Protein AF-A0AA39IIM2-F1 (afdb_monomer_lite)

Sequence (218 aa):
MLPGHSCRSCRESAILSASALPRTTEPSASLFSFSRIPIRHPTMETEADVMKTRQLTLASLASKHRTVPYDVLKKELGVETVREVEDVFVNAKYAGVCNGRLNCREETVEFSDWMTHSVQEAEIGEMTQLLSDWISKCESVHEDLLQQLVASETEFKEQKEREARVQEDIEKTKKKIESGALMRERSPSSSTTSFFGKESKRDNVKRARGAGKPFKRH

Radius of gyration: 45.45 Å; chains: 1; bounding box: 90×46×152 Å

pLDDT: mean 73.91, std 23.33, range [31.91, 98.12]

Organism: NCBI:txid289476

Foldseek 3Di:
DDDDDDDDDDDDDDDDDDDDDDDDDDPPPDPPPPPPPPPPPPPDPDVVVLLVVLLLLVLVVCVVDQKDAQVVSCVSSVHDDLVVSVVSVVVSVVVVAWDFDQDPVRRMTGTDDGDDPDDDPVNVVVVVVVVVVVVVVVVVVVVVVVVVVVVVVVVVVVVVVVVVVVVVVVVVVVVCVVVCVVVPPDDDDDDDDDDDDDDDDDDDDDDDDDDDDDDDDD

Secondary structure (DSSP, 8-state):
------------------------------S-----------S---HHHHHHHHHHHHHHHHHH-SEEEHHHHHHHHT--SHHHHHHHHHHHHHTTSEEEEEETTTTEEEEEEE------HHHHHHHHHHHHHHHHHHHHHHHHHHHHHHHHHHHHHHHHHHHHHHHHHHHHHHHHHHTTTTTSS------------------------PPPPPP---

Structure (mmCIF, N/CA/C/O backbone):
data_AF-A0AA39IIM2-F1
#
_entry.id   AF-A0AA39IIM2-F1
#
loop_
_atom_site.group_PDB
_atom_site.id
_atom_site.type_symbol
_atom_site.label_atom_id
_atom_site.label_alt_id
_atom_site.label_comp_id
_atom_site.label_asym_id
_atom_site.label_entity_id
_atom_site.label_seq_id
_atom_site.pdbx_PDB_ins_code
_atom_site.Cartn_x
_atom_site.Cartn_y
_atom_site.Cartn_z
_atom_site.occupancy
_atom_site.B_iso_or_equiv
_atom_site.auth_seq_id
_atom_site.auth_comp_id
_atom_site.auth_asym_id
_atom_site.auth_atom_id
_atom_site.pdbx_PDB_model_num
ATOM 1 N N . MET A 1 1 ? 61.343 -7.998 46.843 1.00 41.94 1 MET A N 1
ATOM 2 C CA . MET A 1 1 ? 61.539 -6.700 47.517 1.00 41.94 1 MET A CA 1
ATOM 3 C C . MET A 1 1 ? 60.207 -5.963 47.529 1.00 41.94 1 MET A C 1
ATOM 5 O O . MET A 1 1 ? 59.796 -5.459 46.497 1.00 41.94 1 MET A O 1
ATOM 9 N N . LEU A 1 2 ? 59.506 -5.989 48.664 1.00 41.38 2 LEU A N 1
ATOM 10 C CA . LEU A 1 2 ? 58.637 -4.880 49.090 1.00 41.38 2 LEU A CA 1
ATOM 11 C C . LEU A 1 2 ? 59.552 -3.862 49.804 1.00 41.38 2 LEU A C 1
ATOM 13 O O . LEU A 1 2 ? 60.613 -4.274 50.285 1.00 41.38 2 LEU A O 1
ATOM 17 N N . PRO A 1 3 ? 59.213 -2.566 49.835 1.00 45.72 3 PRO A N 1
ATOM 18 C CA . PRO A 1 3 ? 58.333 -2.030 50.885 1.00 45.72 3 PRO A CA 1
ATOM 19 C C . PRO A 1 3 ? 57.295 -1.048 50.293 1.00 45.72 3 PRO A C 1
ATOM 21 O O . PRO A 1 3 ? 57.492 -0.511 49.214 1.00 45.72 3 PRO A O 1
ATOM 24 N N . GLY A 1 4 ? 56.118 -0.809 50.865 1.00 35.97 4 GLY A N 1
ATOM 25 C CA . GLY A 1 4 ? 55.795 -0.662 52.283 1.00 35.97 4 GLY A CA 1
ATOM 26 C C . GLY A 1 4 ? 55.576 0.828 52.574 1.00 35.97 4 GLY A C 1
ATOM 27 O O . GLY A 1 4 ? 56.434 1.611 52.208 1.00 35.97 4 GLY A O 1
ATOM 28 N N . HIS A 1 5 ? 54.411 1.177 53.141 1.00 42.84 5 HIS A N 1
ATOM 29 C CA . HIS A 1 5 ? 54.060 2.322 54.020 1.00 42.84 5 HIS A CA 1
ATOM 30 C C . HIS A 1 5 ? 52.522 2.485 53.977 1.00 42.84 5 HIS A C 1
ATOM 32 O O . HIS A 1 5 ? 51.961 2.999 53.019 1.00 42.84 5 HIS A O 1
ATOM 38 N N . SER A 1 6 ? 51.782 1.760 54.826 1.00 42.94 6 SER A N 1
AT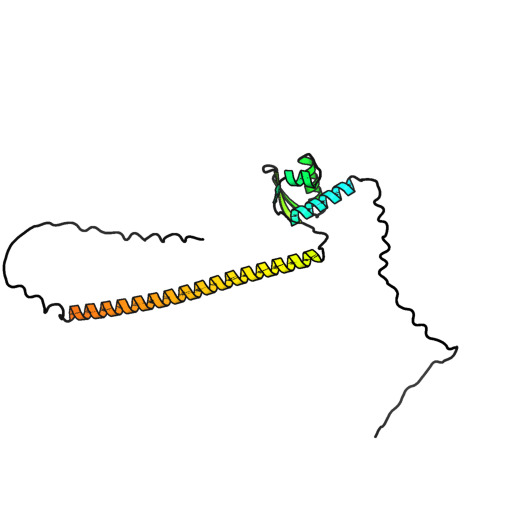OM 39 C CA . SER A 1 6 ? 51.258 2.190 56.145 1.00 42.94 6 SER A CA 1
ATOM 40 C C . SER A 1 6 ? 50.302 3.392 56.055 1.00 42.94 6 SER A C 1
ATOM 42 O O . SER A 1 6 ? 50.730 4.515 55.829 1.00 42.94 6 SER A O 1
ATOM 44 N N . CYS A 1 7 ? 48.988 3.172 56.101 1.00 35.81 7 CYS A N 1
ATOM 45 C CA . CYS A 1 7 ? 48.165 2.996 57.311 1.00 35.81 7 CYS A CA 1
ATOM 46 C C . CYS A 1 7 ? 47.857 4.311 58.056 1.00 35.81 7 CYS A C 1
ATOM 48 O O . CYS A 1 7 ? 48.715 4.874 58.730 1.00 35.81 7 CYS A O 1
ATOM 50 N N . ARG A 1 8 ? 46.575 4.704 58.022 1.00 40.41 8 ARG A N 1
ATOM 51 C CA . ARG A 1 8 ? 45.852 5.314 59.149 1.00 40.41 8 ARG A CA 1
ATOM 52 C C . ARG A 1 8 ? 44.481 4.634 59.298 1.00 40.41 8 ARG A C 1
ATOM 54 O O . ARG A 1 8 ? 43.472 5.090 58.783 1.00 40.41 8 ARG A O 1
ATOM 61 N N . SER A 1 9 ? 44.501 3.491 59.980 1.00 38.97 9 SER A N 1
ATOM 62 C CA . SER A 1 9 ? 43.702 3.204 61.190 1.00 38.97 9 SER A CA 1
ATOM 63 C C . SER A 1 9 ? 43.169 4.496 61.864 1.00 38.97 9 SER A C 1
ATOM 65 O O . SER A 1 9 ? 43.908 5.475 61.916 1.00 38.97 9 SER A O 1
ATOM 67 N N . CYS A 1 10 ? 41.973 4.642 62.440 1.00 39.28 10 CYS A N 1
ATOM 68 C CA . CYS A 1 10 ? 41.035 3.740 63.121 1.00 39.28 10 CYS A CA 1
ATOM 69 C C . CYS A 1 10 ? 39.835 4.620 63.561 1.00 39.28 10 CYS A C 1
ATOM 71 O O . CYS A 1 10 ? 40.057 5.799 63.833 1.00 39.28 10 CYS A O 1
ATOM 73 N N . ARG A 1 11 ? 38.582 4.157 63.640 1.00 40.66 11 ARG A N 1
ATOM 74 C CA . ARG A 1 11 ? 37.856 3.646 64.840 1.00 40.66 11 ARG A CA 1
ATOM 75 C C . ARG A 1 11 ? 36.363 3.761 64.452 1.00 40.66 11 ARG A C 1
ATOM 77 O O . ARG A 1 11 ? 36.021 4.727 63.786 1.00 40.66 11 ARG A O 1
ATOM 84 N N . GLU A 1 12 ? 35.466 2.807 64.672 1.00 37.03 12 GLU A N 1
ATOM 85 C CA . GLU A 1 12 ? 35.031 2.174 65.926 1.00 37.03 12 GLU A CA 1
ATOM 86 C C . GLU A 1 12 ? 34.507 0.751 65.618 1.00 37.03 12 GLU A C 1
ATOM 88 O O . GLU A 1 12 ? 33.856 0.530 64.602 1.00 37.03 12 GLU A O 1
ATOM 93 N N . SER A 1 13 ? 34.981 -0.285 66.320 1.00 40.28 13 SER A N 1
ATOM 94 C CA . SER A 1 13 ? 34.339 -0.895 67.510 1.00 40.28 13 SER A CA 1
ATOM 95 C C . SER A 1 13 ? 32.980 -1.548 67.167 1.00 40.28 13 SER A C 1
ATOM 97 O O . SER A 1 13 ? 31.989 -0.852 67.038 1.00 40.28 13 SER A O 1
ATOM 99 N N . ALA A 1 14 ? 32.889 -2.828 66.795 1.00 39.97 14 ALA A N 1
ATOM 100 C CA . ALA A 1 14 ? 33.040 -4.058 67.586 1.00 39.97 14 ALA A CA 1
ATOM 101 C C . ALA A 1 14 ? 31.753 -4.546 68.317 1.00 39.97 14 ALA A C 1
ATOM 103 O O . ALA A 1 14 ? 31.150 -3.822 69.099 1.00 39.97 14 ALA A O 1
ATOM 104 N N . ILE A 1 15 ? 31.522 -5.861 68.143 1.00 36.56 15 ILE A N 1
ATOM 105 C CA . ILE A 1 15 ? 30.971 -6.904 69.047 1.00 36.56 15 ILE A CA 1
ATOM 106 C C . ILE A 1 15 ? 29.459 -7.287 69.009 1.00 36.56 15 ILE A C 1
ATOM 108 O O . ILE A 1 15 ? 28.576 -6.457 69.182 1.00 36.56 15 ILE A O 1
ATOM 112 N N . LEU A 1 16 ? 29.270 -8.628 68.951 1.00 39.34 16 LEU A N 1
ATOM 113 C CA . LEU A 1 16 ? 28.133 -9.531 69.277 1.00 39.34 16 LEU A CA 1
ATOM 114 C C . LEU A 1 16 ? 27.114 -9.757 68.141 1.00 39.34 16 LEU A C 1
ATOM 116 O O . LEU A 1 16 ? 26.658 -8.803 67.540 1.00 39.34 16 LEU A O 1
ATOM 120 N N . SER A 1 17 ? 26.674 -10.966 67.758 1.00 37.41 17 SER A N 1
ATOM 121 C CA . SER A 1 17 ? 26.554 -12.298 68.393 1.00 37.41 17 SER A CA 1
ATOM 122 C C . SER A 1 17 ? 26.130 -13.297 67.275 1.00 37.41 17 SER A C 1
ATOM 124 O O . SER A 1 17 ? 25.281 -12.939 66.470 1.00 37.41 17 SER A O 1
ATOM 126 N N . ALA A 1 18 ? 26.850 -14.397 67.002 1.00 39.06 18 ALA A N 1
ATOM 127 C CA . ALA A 1 18 ? 26.578 -15.802 67.393 1.00 39.06 18 ALA A CA 1
ATOM 128 C C . ALA A 1 18 ? 25.837 -16.699 66.358 1.00 39.06 18 ALA A C 1
ATOM 130 O O . ALA A 1 18 ? 24.888 -16.277 65.713 1.00 39.06 18 ALA A O 1
ATOM 131 N N . SER A 1 19 ? 26.310 -17.961 66.288 1.00 38.47 19 SER A N 1
ATOM 132 C CA . SER A 1 19 ? 25.763 -19.215 65.697 1.00 38.47 19 SER A CA 1
ATOM 133 C C . SER A 1 19 ? 25.337 -19.215 64.214 1.00 38.47 19 SER A C 1
ATOM 135 O O . SER A 1 19 ? 24.435 -18.492 63.829 1.00 38.47 19 SER A O 1
ATOM 137 N N . ALA A 1 20 ? 25.984 -19.924 63.281 1.00 43.78 20 ALA A N 1
ATOM 138 C CA . ALA A 1 20 ? 26.165 -21.379 63.107 1.00 43.78 20 ALA A CA 1
ATOM 139 C C . ALA A 1 20 ? 24.914 -22.161 62.614 1.00 43.78 20 ALA A C 1
ATOM 141 O O . ALA A 1 20 ? 23.991 -22.391 63.386 1.00 43.78 20 ALA A O 1
ATOM 142 N N . LEU A 1 21 ? 25.049 -22.686 61.373 1.00 40.25 21 LEU A N 1
ATOM 143 C CA . LEU A 1 21 ? 24.349 -23.805 60.683 1.00 40.25 21 LEU A CA 1
ATOM 144 C C . LEU A 1 21 ? 23.001 -23.517 59.972 1.00 40.25 21 LEU A C 1
ATOM 146 O O . LEU A 1 21 ? 22.286 -22.608 60.367 1.00 40.25 21 LEU A O 1
ATOM 150 N N . PRO A 1 22 ? 22.565 -24.364 59.008 1.00 46.69 22 PRO A N 1
ATOM 151 C CA . PRO A 1 22 ? 23.256 -24.855 57.810 1.00 46.69 22 PRO A CA 1
ATOM 152 C C . PRO A 1 22 ? 22.426 -24.616 56.517 1.00 46.69 22 PRO A C 1
ATOM 154 O O . PRO A 1 22 ? 21.303 -24.126 56.542 1.00 46.69 22 PRO A O 1
ATOM 157 N N . ARG A 1 23 ? 23.003 -24.984 55.365 1.00 49.16 23 ARG A N 1
ATOM 158 C CA . ARG A 1 23 ? 22.389 -24.939 54.026 1.00 49.16 23 ARG A CA 1
ATOM 159 C C . ARG A 1 23 ? 21.095 -25.764 53.951 1.00 49.16 23 ARG A C 1
ATOM 161 O O . ARG A 1 23 ? 21.134 -26.956 54.240 1.00 49.16 23 ARG A O 1
ATOM 168 N N . THR A 1 24 ? 20.037 -25.183 53.392 1.00 34.59 24 THR A N 1
ATOM 169 C CA . THR A 1 24 ? 19.017 -25.916 52.632 1.00 34.59 24 THR A CA 1
ATOM 170 C C . THR A 1 24 ? 18.866 -25.255 51.266 1.00 34.59 24 THR A C 1
ATOM 172 O O . THR A 1 24 ? 18.566 -24.073 51.126 1.00 34.59 24 THR A O 1
ATOM 175 N N . THR A 1 25 ? 19.194 -26.023 50.235 1.00 51.81 25 THR A N 1
ATOM 176 C CA . THR A 1 25 ? 18.878 -25.736 48.841 1.00 51.81 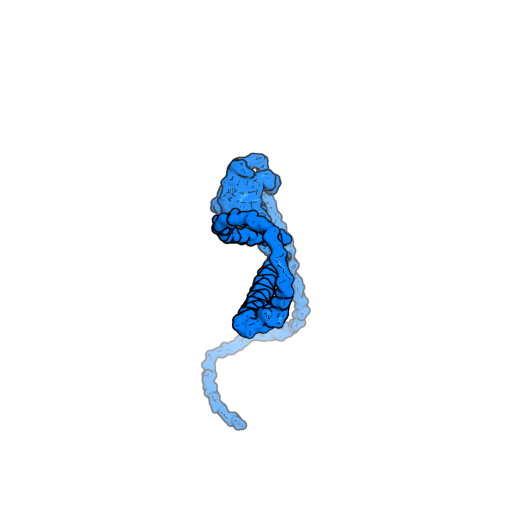25 THR A CA 1
ATOM 177 C C . THR A 1 25 ? 17.389 -25.987 48.640 1.00 51.81 25 THR A C 1
ATOM 179 O O . THR A 1 25 ? 16.978 -27.140 48.543 1.00 51.81 25 THR A O 1
ATOM 182 N N . GLU A 1 26 ? 16.596 -24.923 48.592 1.00 39.19 26 GLU A N 1
ATOM 183 C CA . GLU A 1 26 ? 15.217 -24.967 48.104 1.00 39.19 26 GLU A CA 1
ATOM 184 C C . GLU A 1 26 ? 15.223 -24.703 46.588 1.00 39.19 26 GLU A C 1
ATOM 186 O O . GLU A 1 26 ? 15.884 -23.759 46.135 1.00 39.19 26 GLU A O 1
ATOM 191 N N . PRO A 1 27 ? 14.532 -25.514 45.770 1.00 44.53 27 PRO A N 1
ATOM 192 C CA . PRO A 1 27 ? 14.347 -25.204 44.363 1.00 44.53 27 PRO A CA 1
ATOM 193 C C . PRO A 1 27 ? 13.449 -23.967 44.250 1.00 44.53 27 PRO A C 1
ATOM 195 O O . PRO A 1 27 ? 12.345 -23.936 44.788 1.00 44.53 27 PRO A O 1
ATOM 198 N N . SER A 1 28 ? 13.927 -22.949 43.531 1.00 42.16 28 SER A N 1
ATOM 199 C CA . SER A 1 28 ? 13.125 -21.807 43.083 1.00 42.16 28 SER A CA 1
ATOM 200 C C . SER A 1 28 ? 11.968 -22.326 42.226 1.00 42.16 28 SER A C 1
ATOM 202 O O . SER A 1 28 ? 12.099 -22.572 41.026 1.00 42.16 28 SER A O 1
ATOM 204 N N . ALA A 1 29 ? 10.848 -22.585 42.891 1.00 39.38 29 ALA A N 1
ATOM 205 C CA . ALA A 1 29 ? 9.589 -22.949 42.290 1.00 39.38 29 ALA A CA 1
ATOM 206 C C . ALA A 1 29 ? 9.037 -21.739 41.528 1.00 39.38 29 ALA A C 1
ATOM 208 O O . ALA A 1 29 ? 8.781 -20.685 42.104 1.00 39.38 29 ALA A O 1
ATOM 209 N N . SER A 1 30 ? 8.877 -21.922 40.217 1.00 51.56 30 SER A N 1
ATOM 210 C CA . SER A 1 30 ? 7.806 -21.359 39.388 1.00 51.56 30 SER A CA 1
ATOM 211 C C . SER A 1 30 ? 7.160 -20.056 39.895 1.00 51.56 30 SER A C 1
ATOM 213 O O . SER A 1 30 ? 6.068 -20.074 40.463 1.00 51.56 30 SER A O 1
ATOM 215 N N . LEU A 1 31 ? 7.767 -18.909 39.583 1.00 43.22 31 LEU A N 1
ATOM 216 C CA . LEU A 1 31 ? 7.100 -17.598 39.625 1.00 43.22 31 LEU A CA 1
ATOM 217 C C . LEU A 1 31 ? 6.426 -17.262 38.287 1.00 43.22 31 LEU A C 1
ATOM 219 O O . LEU A 1 31 ? 6.548 -16.159 37.771 1.00 43.22 31 LEU A O 1
ATOM 223 N N . PHE A 1 32 ? 5.705 -18.226 37.721 1.00 44.97 32 PHE A N 1
ATOM 224 C CA . PHE A 1 32 ? 4.732 -17.967 36.657 1.00 44.97 32 PHE A CA 1
ATOM 225 C C . PHE A 1 32 ? 3.417 -18.691 36.947 1.00 44.97 32 PHE A C 1
ATOM 227 O O . PHE A 1 32 ? 2.733 -19.212 36.073 1.00 44.97 32 PHE A O 1
ATOM 234 N N . SER A 1 33 ? 3.013 -18.688 38.213 1.00 42.53 33 SER A N 1
ATOM 235 C CA . SER A 1 33 ? 1.604 -18.757 38.571 1.00 42.53 33 SER A CA 1
ATOM 236 C C . SER A 1 33 ? 0.992 -17.392 38.265 1.00 42.53 33 SER A C 1
ATOM 238 O O . SER A 1 33 ? 0.776 -16.565 39.148 1.00 42.53 33 SER A O 1
ATOM 240 N N . PHE A 1 34 ? 0.707 -17.166 36.978 1.00 46.78 34 PHE A N 1
ATOM 241 C CA . PHE A 1 34 ? -0.312 -16.212 36.562 1.00 46.78 34 PHE A CA 1
ATOM 242 C C . PHE A 1 34 ? -1.629 -16.757 37.114 1.00 46.78 34 PHE A C 1
ATOM 244 O O . PHE A 1 34 ? -2.371 -17.486 36.451 1.00 46.78 34 PHE A O 1
ATOM 251 N N . SER A 1 35 ? -1.865 -16.496 38.402 1.00 40.94 35 SER A N 1
ATOM 252 C CA . SER A 1 35 ? -3.182 -16.575 38.990 1.00 40.94 35 SER A CA 1
ATOM 253 C C . SER A 1 35 ? -4.060 -15.787 38.038 1.00 40.94 35 SER A C 1
ATOM 255 O O . SER A 1 35 ? -3.859 -14.594 37.823 1.00 40.94 35 SER A O 1
ATOM 257 N N . ARG A 1 36 ? -4.964 -16.499 37.359 1.00 51.16 36 ARG A N 1
ATOM 258 C CA . ARG A 1 36 ? -6.033 -15.885 36.589 1.00 51.16 36 ARG A CA 1
ATOM 259 C C . ARG A 1 36 ? -6.740 -14.961 37.561 1.00 51.16 36 ARG A C 1
ATOM 261 O O . ARG A 1 36 ? -7.569 -15.421 38.342 1.00 51.16 36 ARG A O 1
ATOM 268 N N . ILE A 1 37 ? -6.367 -13.685 37.548 1.00 53.25 37 ILE A N 1
ATOM 269 C CA . ILE A 1 37 ? -7.164 -12.628 38.137 1.00 53.25 37 ILE A CA 1
ATOM 270 C C . ILE A 1 37 ? -8.498 -12.802 37.424 1.00 53.25 37 ILE A C 1
ATOM 272 O O . ILE A 1 37 ? -8.534 -12.700 36.194 1.00 53.25 37 ILE A O 1
ATOM 276 N N . PRO A 1 38 ? -9.574 -13.176 38.131 1.00 48.12 38 PRO A N 1
ATOM 277 C CA . PRO A 1 38 ? -10.868 -13.212 37.502 1.00 48.12 38 PRO A CA 1
ATOM 278 C C . PRO A 1 38 ? -11.172 -11.755 37.180 1.00 48.12 38 PRO A C 1
ATOM 280 O O . PRO A 1 38 ? -11.527 -10.982 38.069 1.00 48.12 38 PRO A O 1
ATOM 283 N N . ILE A 1 39 ? -10.961 -11.360 35.923 1.00 58.62 39 ILE A N 1
ATOM 284 C CA . ILE A 1 39 ? -11.492 -10.114 35.395 1.00 58.62 39 ILE A CA 1
ATOM 285 C C . ILE A 1 39 ? -13.001 -10.309 35.482 1.00 58.62 39 ILE A C 1
ATOM 287 O O . ILE A 1 39 ? -13.628 -10.887 34.598 1.00 58.62 39 ILE A O 1
ATOM 291 N N . ARG A 1 40 ? -13.583 -9.924 36.620 1.00 49.25 40 ARG A N 1
ATOM 292 C CA . ARG A 1 40 ? -15.013 -9.698 36.728 1.00 49.25 40 ARG A CA 1
ATOM 293 C C . ARG A 1 40 ? -15.285 -8.575 35.741 1.00 49.25 40 ARG A C 1
ATOM 295 O O . ARG A 1 40 ? -15.086 -7.414 36.073 1.00 49.25 40 ARG A O 1
ATOM 302 N N . HIS A 1 41 ? -15.701 -8.930 34.531 1.00 57.06 41 HIS A N 1
ATOM 303 C CA . HIS A 1 41 ? -16.517 -8.043 33.721 1.00 57.06 41 HIS A CA 1
ATOM 304 C C . HIS A 1 41 ? -17.663 -7.559 34.628 1.00 57.06 41 HIS A C 1
ATOM 306 O O . HIS A 1 41 ? -18.399 -8.396 35.169 1.00 57.06 41 HIS A O 1
ATOM 312 N N . PRO A 1 42 ? -17.774 -6.257 34.929 1.00 57.59 42 PRO A N 1
ATOM 313 C CA . PRO A 1 42 ? -18.981 -5.766 35.553 1.00 57.59 42 PRO A CA 1
ATOM 314 C C . PRO A 1 42 ? -20.083 -5.916 34.505 1.00 57.59 42 PRO A C 1
ATOM 316 O O . PRO A 1 42 ? -20.063 -5.278 33.459 1.00 57.59 42 PRO A O 1
ATOM 319 N N . THR A 1 43 ? -21.020 -6.820 34.764 1.00 54.72 43 THR A N 1
ATOM 320 C CA . THR A 1 43 ? -22.306 -6.893 34.072 1.00 54.72 43 THR A CA 1
ATOM 321 C C . THR A 1 43 ? -23.091 -5.625 34.381 1.00 54.72 43 THR A C 1
ATOM 323 O O . THR A 1 43 ? -23.862 -5.597 35.334 1.00 54.72 43 THR A O 1
ATOM 326 N N . MET A 1 44 ? -22.814 -4.582 33.606 1.00 41.59 44 MET A N 1
ATOM 327 C CA . MET A 1 44 ? -23.674 -3.459 33.252 1.00 41.59 44 MET A CA 1
ATOM 328 C C . MET A 1 44 ? -23.088 -2.942 31.935 1.00 41.59 44 MET A C 1
ATOM 330 O O . MET A 1 44 ? -22.027 -2.325 31.952 1.00 41.59 44 MET A O 1
ATOM 334 N N . GLU A 1 45 ? -23.706 -3.251 30.796 1.00 60.53 45 GLU A N 1
ATOM 335 C CA . GLU A 1 45 ? -23.321 -2.670 29.504 1.00 60.53 45 GLU A CA 1
ATOM 336 C C . GLU A 1 45 ? -23.598 -1.165 29.565 1.00 60.53 45 GLU A C 1
ATOM 338 O O . GLU A 1 45 ? -24.697 -0.705 29.265 1.00 60.53 45 GLU A O 1
ATOM 343 N N . THR A 1 46 ? -22.636 -0.381 30.051 1.00 81.19 46 THR A N 1
ATOM 344 C CA . THR A 1 46 ? -22.763 1.069 29.984 1.00 81.19 46 THR A CA 1
ATOM 345 C C . THR A 1 46 ? -22.611 1.479 28.523 1.00 81.19 46 THR A C 1
ATOM 347 O O . THR A 1 46 ? -21.759 0.955 27.803 1.00 81.19 46 THR A O 1
ATOM 350 N N . GLU A 1 47 ? -23.425 2.428 28.061 1.00 82.19 47 GLU A N 1
ATOM 351 C CA . GLU A 1 47 ? -23.348 2.929 26.679 1.00 82.19 47 GLU A CA 1
ATOM 352 C C . GLU A 1 47 ? -21.928 3.417 26.327 1.00 82.19 47 GLU A C 1
ATOM 354 O O . GLU A 1 47 ? -21.479 3.301 25.187 1.00 82.19 47 GLU A O 1
ATOM 359 N N . ALA A 1 48 ? -21.178 3.887 27.330 1.00 86.00 48 ALA A N 1
ATOM 360 C CA . ALA A 1 48 ? -19.780 4.283 27.206 1.00 86.00 48 ALA A CA 1
ATOM 361 C C . ALA A 1 48 ? -18.839 3.111 26.857 1.00 86.00 48 ALA A C 1
ATOM 363 O O . ALA A 1 48 ? -17.967 3.266 25.998 1.00 86.00 48 ALA A O 1
ATOM 364 N N . ASP A 1 49 ? -19.018 1.937 27.469 1.00 87.00 49 ASP A N 1
ATOM 365 C CA . ASP A 1 49 ? -18.203 0.747 27.183 1.00 87.00 49 ASP A CA 1
ATOM 366 C C . ASP A 1 49 ? -18.480 0.196 25.775 1.00 87.00 49 ASP A C 1
ATOM 368 O O . ASP A 1 49 ? -17.557 -0.216 25.059 1.00 87.00 49 ASP A O 1
ATOM 372 N N . VAL A 1 50 ? -19.741 0.268 25.337 1.00 88.75 50 VAL A N 1
ATOM 373 C CA . VAL A 1 50 ? -20.149 -0.083 23.968 1.00 88.75 50 VAL A CA 1
ATOM 374 C C . VAL A 1 50 ? -19.501 0.868 22.960 1.00 88.75 50 VAL A C 1
ATOM 376 O O . VAL A 1 50 ? -18.907 0.420 21.976 1.00 88.75 50 VAL A O 1
ATOM 379 N N . MET A 1 51 ? -19.541 2.178 23.221 1.00 89.81 51 MET A N 1
ATOM 380 C CA . MET A 1 51 ? -18.899 3.177 22.361 1.00 89.81 51 MET A CA 1
ATOM 381 C C . MET A 1 51 ? -17.388 2.970 22.266 1.00 89.81 51 MET A C 1
ATOM 383 O O . MET A 1 51 ? -16.833 3.011 21.170 1.00 89.81 51 MET A O 1
ATOM 387 N N . LYS A 1 52 ? -16.715 2.680 23.382 1.00 90.69 52 LYS A N 1
ATOM 388 C CA . LYS A 1 52 ? -15.272 2.413 23.387 1.00 90.69 52 LYS A CA 1
ATOM 389 C C . LYS A 1 52 ? -14.913 1.164 22.579 1.00 90.69 52 LYS A C 1
ATOM 391 O O . LYS A 1 52 ? -13.945 1.181 21.821 1.00 90.69 52 LYS A O 1
ATOM 396 N N . THR A 1 53 ? -15.703 0.099 22.699 1.00 90.62 53 THR A N 1
ATOM 397 C CA . THR A 1 53 ? -15.510 -1.122 21.902 1.00 90.62 53 THR A CA 1
ATOM 398 C C . THR A 1 53 ? -15.660 -0.825 20.412 1.00 90.62 53 THR A C 1
ATOM 400 O O . THR A 1 53 ? -14.777 -1.159 19.627 1.00 90.62 53 THR A O 1
ATOM 403 N N . ARG A 1 54 ? -16.717 -0.099 20.030 1.00 92.50 54 ARG A N 1
ATOM 404 C CA . ARG A 1 54 ? -16.947 0.348 18.647 1.00 92.50 54 ARG A CA 1
ATOM 405 C C . ARG A 1 54 ? -15.791 1.191 18.102 1.00 92.50 54 ARG A C 1
ATOM 407 O O . ARG A 1 54 ? -15.361 0.970 16.974 1.00 92.50 54 ARG A O 1
ATOM 414 N N . GLN A 1 55 ? -15.244 2.107 18.901 1.00 91.00 55 GLN A N 1
ATOM 415 C CA . GLN A 1 55 ? -14.082 2.920 18.522 1.00 91.00 55 GLN A CA 1
ATOM 416 C C . GLN A 1 55 ? -12.830 2.069 18.256 1.00 91.00 55 GLN A C 1
ATOM 418 O O . GLN A 1 55 ? -12.109 2.322 17.292 1.00 91.00 55 GLN A O 1
ATOM 423 N N . LEU A 1 56 ? -12.577 1.039 19.067 1.00 90.62 56 LEU A N 1
ATOM 424 C CA . LEU A 1 56 ? -11.448 0.125 18.856 1.00 90.62 56 LEU A CA 1
ATOM 425 C C . LEU A 1 56 ? -11.645 -0.757 17.618 1.00 90.62 56 LEU A C 1
ATOM 427 O O . LEU A 1 56 ? -10.704 -0.952 16.848 1.00 90.62 56 LEU A O 1
ATOM 431 N N . THR A 1 57 ? -12.867 -1.241 17.383 1.00 91.00 57 THR A N 1
ATOM 432 C CA . THR A 1 57 ? -13.208 -1.963 16.149 1.00 91.00 57 THR A CA 1
ATOM 433 C C . THR A 1 57 ? -12.994 -1.077 14.922 1.00 91.00 57 THR A C 1
ATOM 435 O O . THR A 1 57 ? -12.402 -1.518 13.938 1.00 91.00 57 THR A O 1
ATOM 438 N N . LEU A 1 58 ? -13.392 0.197 14.997 1.00 91.94 58 LEU A N 1
ATOM 439 C CA . LEU A 1 58 ? -13.168 1.181 13.939 1.00 91.94 58 LEU A CA 1
ATOM 440 C C . LEU A 1 58 ? -11.672 1.368 13.638 1.00 91.94 58 LEU A C 1
ATOM 442 O O . LEU A 1 58 ? -11.276 1.348 12.474 1.00 91.94 58 LEU A O 1
ATOM 446 N N . ALA A 1 59 ? -10.831 1.486 14.670 1.00 90.75 59 ALA A N 1
ATOM 447 C CA . ALA A 1 59 ? -9.378 1.574 14.506 1.00 90.75 59 ALA A CA 1
ATOM 448 C C . ALA A 1 59 ? -8.777 0.297 13.889 1.00 90.75 59 ALA A C 1
ATOM 450 O O . ALA A 1 59 ? -7.896 0.376 13.032 1.00 90.75 59 ALA A O 1
ATOM 451 N N . SER A 1 60 ? -9.279 -0.883 14.266 1.00 89.69 60 SER A N 1
ATOM 452 C CA . SER A 1 60 ? -8.854 -2.152 13.663 1.00 89.69 60 SER A CA 1
ATOM 453 C C . SER A 1 60 ? -9.217 -2.238 12.176 1.00 89.69 60 SER A C 1
ATOM 455 O O . SER A 1 60 ? -8.410 -2.703 11.369 1.00 89.69 60 SER A O 1
ATOM 457 N N . LEU A 1 61 ? -10.399 -1.746 11.786 1.00 91.25 61 LEU A N 1
ATOM 458 C CA . LEU A 1 61 ? -10.803 -1.668 10.379 1.00 91.25 61 LEU A CA 1
ATOM 459 C C . LEU A 1 61 ? -9.939 -0.687 9.585 1.00 91.25 61 LEU A C 1
ATOM 461 O O . LEU A 1 61 ? -9.505 -1.027 8.484 1.00 91.25 61 LEU A O 1
ATOM 465 N N . ALA A 1 62 ? -9.636 0.478 10.160 1.00 90.88 62 ALA A N 1
ATOM 466 C CA . ALA A 1 62 ? -8.752 1.471 9.552 1.00 90.88 62 ALA A CA 1
ATOM 467 C C . ALA A 1 62 ? -7.345 0.907 9.286 1.00 90.88 62 ALA A C 1
ATOM 469 O O . ALA A 1 62 ? -6.746 1.200 8.253 1.00 90.88 62 ALA A O 1
ATOM 470 N N . SER A 1 63 ? -6.853 0.029 10.168 1.00 88.44 63 SER A N 1
ATOM 471 C CA . SER A 1 63 ? -5.562 -0.645 9.993 1.00 88.44 63 SER A CA 1
ATOM 472 C C . SER A 1 63 ? -5.521 -1.613 8.807 1.00 88.44 63 SER A C 1
ATOM 474 O O . SER A 1 63 ? -4.449 -1.868 8.265 1.00 88.44 63 SER A O 1
ATOM 476 N N . LYS A 1 64 ? -6.666 -2.175 8.406 1.00 88.25 64 LYS A N 1
ATOM 477 C CA . LYS A 1 64 ? -6.765 -3.128 7.285 1.00 88.25 64 LYS A CA 1
ATOM 478 C C . LYS A 1 64 ? -7.089 -2.435 5.966 1.00 88.25 64 LYS A C 1
ATOM 480 O O . LYS A 1 64 ? -6.612 -2.845 4.909 1.00 88.25 64 LYS A O 1
ATOM 485 N N . HIS A 1 65 ? -7.921 -1.399 6.018 1.00 91.44 65 HIS A N 1
ATOM 486 C CA . HIS A 1 65 ? -8.471 -0.742 4.843 1.00 91.44 65 HIS A CA 1
ATOM 487 C C . HIS A 1 65 ? -8.459 0.775 5.019 1.00 91.44 65 HIS A C 1
ATOM 489 O O . HIS A 1 65 ? -9.103 1.321 5.912 1.00 91.44 65 HIS A O 1
ATOM 495 N N . ARG A 1 66 ? -7.781 1.469 4.099 1.00 92.00 66 ARG A N 1
ATOM 496 C CA . ARG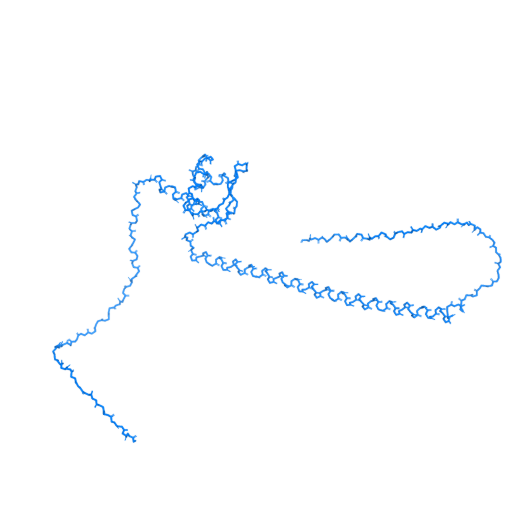 A 1 66 ? -7.726 2.937 4.091 1.00 92.00 66 ARG A CA 1
ATOM 497 C C . ARG A 1 66 ? -9.090 3.579 3.822 1.00 92.00 66 ARG A C 1
ATOM 499 O O . ARG A 1 66 ? -9.385 4.630 4.379 1.00 92.00 66 ARG A O 1
ATOM 506 N N . THR A 1 67 ? -9.913 2.953 2.985 1.00 93.62 67 THR A N 1
ATOM 507 C CA . THR A 1 67 ? -11.270 3.414 2.672 1.00 93.62 67 THR A CA 1
ATOM 508 C C . THR A 1 67 ? -12.246 2.285 2.961 1.00 93.62 67 THR A C 1
ATOM 510 O O . THR A 1 67 ? -12.075 1.186 2.434 1.00 93.62 67 THR A O 1
ATOM 513 N N . VAL A 1 68 ? -13.256 2.544 3.793 1.00 94.62 68 VAL A N 1
ATOM 514 C CA . VAL A 1 68 ? -14.233 1.535 4.226 1.00 94.62 68 VAL A CA 1
ATOM 515 C C . VAL A 1 68 ? -15.654 2.006 3.904 1.00 94.62 68 VAL A C 1
ATOM 517 O O . VAL A 1 68 ? -16.016 3.121 4.289 1.00 94.62 68 VAL A O 1
ATOM 520 N N . PRO A 1 69 ? -16.474 1.196 3.210 1.00 95.00 69 PRO A N 1
ATOM 521 C CA . PRO A 1 69 ? -17.873 1.523 2.951 1.00 95.00 69 PRO A CA 1
ATOM 522 C C . PRO A 1 69 ? -18.738 1.354 4.206 1.00 95.00 69 PRO A C 1
ATOM 524 O O . PRO A 1 69 ? -18.452 0.529 5.080 1.00 95.00 69 PRO A O 1
ATOM 527 N N . TYR A 1 70 ? -19.834 2.106 4.277 1.00 94.62 70 TYR A N 1
ATOM 528 C CA . TYR A 1 70 ? -20.724 2.125 5.437 1.00 94.62 70 TYR A CA 1
ATOM 529 C C . TYR A 1 70 ? -21.380 0.765 5.690 1.00 94.62 70 TYR A C 1
ATOM 531 O O . TYR A 1 70 ? -21.612 0.431 6.845 1.00 94.62 70 TYR A O 1
ATOM 539 N N . ASP A 1 71 ? -21.622 -0.051 4.663 1.00 93.25 71 ASP A N 1
ATOM 540 C CA . ASP A 1 71 ? -22.183 -1.401 4.831 1.00 93.25 71 ASP A CA 1
ATOM 541 C C . ASP A 1 71 ? -21.290 -2.309 5.685 1.00 93.25 71 ASP A C 1
ATOM 543 O O . ASP A 1 71 ? -21.771 -3.041 6.552 1.00 93.25 71 ASP A O 1
ATOM 547 N N . VAL A 1 72 ? -19.973 -2.228 5.475 1.00 93.44 72 VAL A N 1
ATOM 548 C CA . VAL A 1 72 ? -18.994 -2.979 6.271 1.00 93.44 72 VAL A CA 1
ATOM 549 C C . VAL A 1 72 ? -18.941 -2.414 7.687 1.00 93.44 72 VAL A C 1
ATOM 551 O O . VAL A 1 72 ? -18.977 -3.176 8.649 1.00 93.44 72 VAL A O 1
ATOM 554 N N . LEU A 1 73 ? -18.934 -1.085 7.827 1.00 92.81 73 LEU A N 1
ATOM 555 C CA . LEU A 1 73 ? -18.934 -0.426 9.135 1.00 92.81 73 LEU A CA 1
ATOM 556 C C . LEU A 1 73 ? -20.174 -0.785 9.957 1.00 92.81 73 LEU A C 1
ATOM 558 O O . LEU A 1 73 ? -20.033 -1.164 11.113 1.00 92.81 73 LEU A O 1
ATOM 562 N N . LYS A 1 74 ? -21.371 -0.740 9.368 1.00 93.75 74 LYS A N 1
ATOM 563 C CA . LYS A 1 74 ? -22.631 -1.121 10.023 1.00 93.75 74 LYS A CA 1
ATOM 564 C C . LYS A 1 74 ? -22.577 -2.541 10.574 1.00 93.75 74 LYS A C 1
ATOM 566 O O . LYS A 1 74 ? -22.923 -2.770 11.732 1.00 93.75 74 LYS A O 1
ATOM 571 N N . LYS A 1 75 ? -22.078 -3.480 9.764 1.00 93.12 75 LYS A N 1
ATOM 572 C CA . LYS A 1 75 ? -21.952 -4.891 10.139 1.00 93.12 75 LYS A CA 1
ATOM 573 C C . LYS A 1 75 ? -20.964 -5.108 11.288 1.00 93.12 75 LYS A C 1
ATOM 575 O O . LYS A 1 75 ? -21.276 -5.838 12.220 1.00 93.12 75 LYS A O 1
ATOM 580 N N . GLU A 1 76 ? -19.792 -4.487 11.221 1.00 91.75 76 GLU A N 1
ATOM 581 C CA . GLU A 1 76 ? -18.714 -4.685 12.201 1.00 91.75 76 GLU A CA 1
ATOM 582 C C . GLU A 1 76 ? -18.949 -3.909 13.510 1.00 91.75 76 GLU A C 1
ATOM 584 O O . GLU A 1 76 ? -18.573 -4.366 14.587 1.00 91.75 76 GLU A O 1
ATOM 589 N N . LEU A 1 77 ? -19.598 -2.741 13.442 1.00 90.31 77 LEU A N 1
ATOM 590 C CA . LEU A 1 77 ? -19.943 -1.913 14.608 1.00 90.31 77 LEU A CA 1
ATOM 591 C C . LEU A 1 77 ? -21.264 -2.338 15.275 1.00 90.31 77 LEU A C 1
ATOM 593 O O . LEU A 1 77 ? -21.554 -1.892 16.391 1.00 90.31 77 LEU A O 1
ATOM 597 N N . GLY A 1 78 ? -22.070 -3.162 14.595 1.00 89.88 78 GLY A N 1
ATOM 598 C CA . GLY A 1 78 ? -23.401 -3.570 15.045 1.00 89.88 78 GLY A CA 1
ATOM 599 C C . GLY A 1 78 ? -24.363 -2.385 15.147 1.00 89.88 78 GLY A C 1
ATOM 600 O O . GLY A 1 78 ? -24.985 -2.191 16.190 1.00 89.88 78 GLY A O 1
ATOM 601 N N . VAL A 1 79 ? -24.415 -1.555 14.102 1.00 90.50 79 VAL A N 1
ATOM 602 C CA . VAL A 1 79 ? -25.304 -0.385 13.996 1.00 90.50 79 VAL A CA 1
ATOM 603 C C . VAL A 1 79 ? -26.139 -0.487 12.726 1.00 90.50 79 VAL A C 1
ATOM 605 O O . VAL A 1 79 ? -25.648 -0.930 11.688 1.00 90.50 79 VAL A O 1
ATOM 608 N N . GLU A 1 80 ? -27.404 -0.083 12.792 1.00 88.56 80 GLU A N 1
ATOM 609 C CA . GLU A 1 80 ? -28.327 -0.211 11.655 1.00 88.56 80 GLU A CA 1
ATOM 610 C C . GLU A 1 80 ? -28.377 1.070 10.816 1.00 88.56 80 GLU A C 1
ATOM 612 O O . GLU A 1 80 ? -28.502 1.029 9.586 1.00 88.56 80 GLU A O 1
ATOM 617 N N . THR A 1 81 ? -28.237 2.229 11.464 1.00 92.00 81 THR A N 1
ATOM 618 C CA . THR A 1 81 ? -28.419 3.525 10.811 1.00 92.00 81 THR A CA 1
ATOM 619 C C . THR A 1 81 ? -27.101 4.160 10.372 1.00 92.00 81 THR A C 1
ATOM 621 O O . THR A 1 81 ? -26.045 3.998 10.976 1.00 92.00 81 THR A O 1
ATOM 624 N N . VAL A 1 82 ? -27.170 4.936 9.287 1.00 91.62 82 VAL A N 1
ATOM 625 C CA . VAL A 1 82 ? -26.046 5.746 8.779 1.00 91.62 82 VAL A CA 1
ATOM 626 C C . VAL A 1 82 ? -25.605 6.781 9.821 1.00 91.62 82 VAL A C 1
ATOM 628 O O . VAL A 1 82 ? -24.413 7.023 9.977 1.00 91.62 82 VAL A O 1
ATOM 631 N N . ARG A 1 83 ? -26.557 7.357 10.568 1.00 92.38 83 ARG A N 1
ATOM 632 C CA . ARG A 1 83 ? -26.277 8.365 11.599 1.00 92.38 83 ARG A CA 1
ATOM 633 C C . ARG A 1 83 ? -25.470 7.806 12.758 1.00 92.38 83 ARG A C 1
ATOM 635 O O . ARG A 1 83 ? -24.503 8.435 13.158 1.00 92.38 83 ARG A O 1
ATOM 642 N N . GLU A 1 84 ? -25.783 6.598 13.215 1.00 92.38 84 GLU A N 1
ATOM 643 C CA . GLU A 1 84 ? -24.994 5.946 14.262 1.00 92.38 84 GLU A CA 1
ATOM 644 C C . GLU A 1 84 ? -23.541 5.703 13.831 1.00 92.38 84 GLU A C 1
ATOM 646 O O . GLU A 1 84 ? -22.632 5.873 14.640 1.00 92.38 84 GLU A O 1
ATOM 651 N N . VAL A 1 85 ? -23.293 5.358 12.560 1.00 93.50 85 VAL A N 1
ATOM 652 C CA . VAL A 1 85 ? -21.921 5.228 12.031 1.00 93.50 85 VAL A CA 1
ATOM 653 C C . VAL A 1 85 ? -21.190 6.571 12.083 1.00 93.50 85 VAL A C 1
ATOM 655 O O . VAL A 1 85 ? -20.044 6.633 12.534 1.00 93.50 85 VAL A O 1
ATOM 658 N N . GLU A 1 86 ? -21.848 7.646 11.640 1.00 94.31 86 GLU A N 1
ATOM 659 C CA . GLU A 1 86 ? -21.290 9.002 11.668 1.00 94.31 86 GLU A CA 1
ATOM 660 C C . GLU A 1 86 ? -20.988 9.448 13.102 1.00 94.31 86 GLU A C 1
ATOM 662 O O . GLU A 1 86 ? -19.892 9.940 13.363 1.00 94.31 86 GLU A O 1
ATOM 667 N N . ASP A 1 87 ? -21.902 9.209 14.042 1.00 93.75 87 ASP A N 1
ATOM 668 C CA . ASP A 1 87 ? -21.731 9.565 15.452 1.00 93.75 87 ASP A CA 1
ATOM 669 C C . ASP A 1 87 ? -20.577 8.789 16.094 1.00 93.75 87 ASP A C 1
ATOM 671 O O . ASP A 1 87 ? -19.750 9.366 16.805 1.00 93.75 87 ASP A O 1
ATOM 675 N N . VAL A 1 88 ? -20.453 7.488 15.804 1.00 93.12 88 VAL A N 1
ATOM 676 C CA . VAL A 1 88 ? -19.316 6.678 16.263 1.00 93.12 88 VAL A CA 1
ATOM 677 C C . VAL A 1 88 ? -18.003 7.217 15.697 1.00 93.12 88 VAL A C 1
ATOM 679 O O . VAL A 1 88 ? -17.038 7.359 16.450 1.00 93.12 88 VAL A O 1
ATOM 682 N N . PHE A 1 89 ? -17.954 7.560 14.407 1.00 94.12 89 PHE A N 1
ATOM 683 C CA . PHE A 1 89 ? -16.756 8.130 13.787 1.00 94.12 89 PHE A CA 1
ATOM 684 C C . PHE A 1 89 ? -16.395 9.496 14.380 1.00 94.12 89 PHE A C 1
ATOM 686 O O . PHE A 1 89 ? -15.233 9.755 14.693 1.00 94.12 89 PHE A O 1
ATOM 693 N N . VAL A 1 90 ? -17.382 10.373 14.565 1.00 94.56 90 VAL A N 1
ATOM 694 C CA . VAL A 1 90 ? -17.195 11.696 15.168 1.00 94.56 90 VAL A CA 1
ATOM 695 C C . VAL A 1 90 ? -16.659 11.549 16.593 1.00 94.56 90 VAL A C 1
ATOM 697 O O . VAL A 1 90 ? -15.656 12.177 16.935 1.00 94.56 90 VAL A O 1
ATOM 700 N N . ASN A 1 91 ? -17.239 10.653 17.394 1.00 93.62 91 ASN A N 1
ATOM 701 C CA . ASN A 1 91 ? -16.759 10.358 18.743 1.00 93.62 91 ASN A CA 1
ATOM 702 C C . ASN A 1 91 ? -15.337 9.781 18.739 1.00 93.62 91 ASN A C 1
ATOM 704 O O . ASN A 1 91 ? -14.503 10.211 19.533 1.00 93.62 91 ASN A O 1
ATOM 708 N N . ALA A 1 92 ? -15.030 8.853 17.829 1.00 92.62 92 ALA A N 1
ATOM 709 C CA . ALA A 1 92 ? -13.692 8.280 17.684 1.00 92.62 92 ALA A CA 1
ATOM 710 C C . ALA A 1 92 ? -12.649 9.344 17.312 1.00 92.62 92 ALA A C 1
ATOM 712 O O . ALA A 1 92 ? -11.535 9.343 17.839 1.00 92.62 92 ALA A O 1
ATOM 713 N N . LYS A 1 93 ? -13.027 10.293 16.450 1.00 93.25 93 LYS A N 1
ATOM 714 C CA . LYS A 1 93 ? -12.185 11.426 16.070 1.00 93.25 93 LYS A CA 1
ATOM 715 C C . LYS A 1 93 ? -11.904 12.355 17.242 1.00 93.25 93 LYS A C 1
ATOM 717 O O . LYS A 1 93 ? -10.753 12.727 17.453 1.00 93.25 93 LYS A O 1
ATOM 722 N N . TYR A 1 94 ? -12.923 12.706 18.023 1.00 93.94 94 TYR A N 1
ATOM 723 C CA . TYR A 1 94 ? -12.737 13.550 19.206 1.00 93.94 94 TYR A CA 1
ATOM 724 C C . TYR A 1 94 ? -11.965 12.849 20.326 1.00 93.94 94 TYR A C 1
ATOM 726 O O . TYR A 1 94 ? -11.208 13.503 21.039 1.00 93.94 94 TYR A O 1
ATOM 734 N N . ALA A 1 95 ? -12.093 11.528 20.444 1.00 90.56 95 ALA A N 1
ATOM 735 C CA . ALA A 1 95 ? -11.289 10.718 21.353 1.00 90.56 95 ALA A CA 1
ATOM 736 C C . ALA A 1 95 ? -9.828 10.544 20.887 1.00 90.56 95 ALA A C 1
ATOM 738 O O . ALA A 1 95 ? -9.017 9.989 21.625 1.00 90.56 95 ALA A O 1
ATOM 739 N N . GLY A 1 96 ? -9.482 10.996 19.675 1.00 90.75 96 GLY A N 1
ATOM 740 C CA . GLY A 1 96 ? -8.147 10.833 19.096 1.00 90.75 96 GLY A CA 1
ATOM 741 C C . GLY A 1 96 ? -7.825 9.397 18.673 1.00 90.75 96 GLY A C 1
ATOM 742 O O . GLY A 1 96 ? -6.660 9.069 18.487 1.00 90.75 96 GLY A O 1
ATOM 743 N N . VAL A 1 97 ? -8.840 8.539 18.526 1.00 91.56 97 VAL A N 1
ATOM 744 C CA . VAL A 1 97 ? -8.671 7.126 18.155 1.00 91.56 97 VAL A CA 1
ATOM 745 C C . VAL A 1 97 ? -8.446 6.973 16.653 1.00 91.56 97 VAL A C 1
ATOM 747 O O . VAL A 1 97 ? -7.645 6.147 16.231 1.00 91.56 97 VAL A O 1
ATOM 750 N N . CYS A 1 98 ? -9.131 7.760 15.825 1.00 92.06 98 CYS A N 1
ATOM 751 C CA . CYS A 1 98 ? -8.931 7.748 14.378 1.00 92.06 98 CYS A CA 1
ATOM 752 C C . CYS A 1 98 ? -9.165 9.127 13.765 1.00 92.06 98 CYS A C 1
ATOM 754 O O . CYS A 1 98 ? -9.959 9.918 14.264 1.00 92.06 98 CYS A O 1
ATOM 756 N N . ASN A 1 99 ? -8.519 9.406 12.641 1.00 93.50 99 ASN A N 1
ATOM 757 C CA . ASN A 1 99 ? -8.702 10.632 11.881 1.00 93.50 99 ASN A CA 1
ATOM 758 C C . ASN A 1 99 ? -8.981 10.302 10.415 1.00 93.50 99 ASN A C 1
ATOM 760 O O . ASN A 1 99 ? -8.439 9.345 9.868 1.00 93.50 99 ASN A O 1
ATOM 764 N N . GLY A 1 100 ? -9.812 11.107 9.760 1.00 93.81 100 GLY A N 1
ATOM 765 C CA . GLY A 1 100 ? -10.273 10.807 8.412 1.00 93.81 100 GLY A CA 1
ATOM 766 C C . GLY A 1 100 ? -11.346 11.756 7.896 1.00 93.81 100 GLY A C 1
ATOM 767 O O . GLY A 1 100 ? -11.648 12.789 8.509 1.00 93.81 100 GLY A O 1
ATOM 768 N N . ARG A 1 101 ? -11.922 11.386 6.753 1.00 93.94 101 ARG A N 1
ATOM 769 C CA . ARG A 1 101 ? -12.995 12.104 6.063 1.00 93.94 101 ARG A CA 1
ATOM 770 C C . ARG A 1 101 ? -14.190 11.180 5.856 1.00 93.94 101 ARG A C 1
ATOM 772 O O . ARG A 1 101 ? -14.030 10.040 5.437 1.00 93.94 101 ARG A O 1
ATOM 779 N N . LEU A 1 102 ? -15.379 11.705 6.135 1.00 94.38 102 LEU A N 1
ATOM 780 C CA . LEU A 1 102 ? -16.650 11.063 5.813 1.00 94.38 102 LEU A CA 1
ATOM 781 C C . LEU A 1 102 ? -17.093 11.529 4.425 1.00 94.38 102 LEU A C 1
ATOM 783 O O . LEU A 1 102 ? -17.112 12.734 4.160 1.00 94.38 102 LEU A O 1
ATOM 787 N N . ASN A 1 103 ? -17.472 10.597 3.558 1.00 93.38 103 ASN A N 1
ATOM 788 C CA . ASN A 1 103 ? -18.113 10.886 2.285 1.00 93.38 103 ASN A CA 1
ATOM 789 C C . ASN A 1 103 ? -19.569 10.414 2.335 1.00 93.38 103 ASN A C 1
ATOM 791 O O . ASN A 1 103 ? -19.876 9.261 2.048 1.00 93.38 103 ASN A O 1
ATOM 795 N N . CYS A 1 104 ? -20.483 11.329 2.667 1.00 88.50 104 CYS A N 1
ATOM 796 C CA . CYS A 1 104 ? -21.912 11.020 2.761 1.00 88.50 104 CYS A CA 1
ATOM 797 C C . CYS A 1 104 ? -22.562 10.685 1.405 1.00 88.50 104 CYS A C 1
ATOM 799 O O . CYS A 1 104 ? -23.687 10.201 1.388 1.00 88.50 104 CYS A O 1
ATOM 801 N N . ARG A 1 105 ? -21.909 10.978 0.267 1.00 91.62 105 ARG A N 1
ATOM 802 C CA . ARG A 1 105 ? -22.465 10.700 -1.070 1.00 91.62 105 ARG A CA 1
ATOM 803 C C . ARG A 1 105 ? -22.138 9.290 -1.544 1.00 91.62 105 ARG A C 1
ATOM 805 O O . ARG A 1 105 ? -22.977 8.657 -2.170 1.00 91.62 105 ARG A O 1
ATOM 812 N N . GLU A 1 106 ? -20.911 8.847 -1.300 1.00 90.50 106 GLU A N 1
ATOM 813 C CA . GLU A 1 106 ? -20.463 7.494 -1.651 1.00 90.50 106 GLU A CA 1
ATOM 814 C C . GLU A 1 106 ? -20.641 6.505 -0.498 1.00 90.50 106 GLU A C 1
ATOM 816 O O . GLU A 1 106 ? -20.384 5.321 -0.676 1.00 90.50 106 GLU A O 1
ATOM 821 N N . GLU A 1 107 ? -21.084 6.989 0.667 1.00 92.88 107 GLU A N 1
ATOM 822 C CA . GLU A 1 107 ? -21.213 6.210 1.899 1.00 92.88 107 GLU A CA 1
ATOM 823 C C . GLU A 1 107 ? -19.904 5.481 2.233 1.00 92.88 107 GLU A C 1
ATOM 825 O O . GLU A 1 107 ? -19.865 4.280 2.504 1.00 92.88 107 GLU A O 1
ATOM 830 N N . THR A 1 108 ? -18.798 6.228 2.195 1.00 93.88 108 THR A N 1
ATOM 831 C CA . THR A 1 108 ? -17.451 5.732 2.496 1.00 93.88 108 THR A CA 1
ATOM 832 C C . THR A 1 108 ? -16.756 6.600 3.536 1.00 93.88 108 THR A C 1
ATOM 834 O O . THR A 1 108 ? -16.976 7.810 3.632 1.00 93.88 108 THR A O 1
ATOM 837 N N . VAL A 1 109 ? -15.903 5.970 4.341 1.00 93.88 109 VAL A N 1
ATOM 838 C CA . VA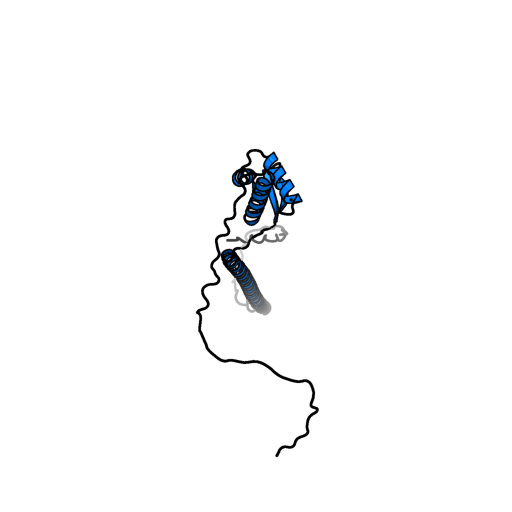L A 1 109 ? -15.010 6.641 5.287 1.00 93.88 109 VAL A CA 1
ATOM 839 C C . VAL A 1 109 ? -13.579 6.440 4.823 1.00 93.88 109 VAL A C 1
ATOM 841 O O . VAL A 1 109 ? -13.129 5.307 4.663 1.00 93.88 109 VAL A O 1
ATOM 844 N N . GLU A 1 110 ? -12.864 7.539 4.616 1.00 95.06 110 GLU A N 1
ATOM 845 C CA . GLU A 1 110 ? -11.438 7.538 4.305 1.00 95.06 110 GLU A CA 1
ATOM 846 C C . GLU A 1 110 ? -10.642 7.823 5.576 1.00 95.06 110 GLU A C 1
ATOM 848 O O . GLU A 1 110 ? -10.700 8.927 6.124 1.00 95.06 110 GLU A O 1
ATOM 853 N N . PHE A 1 111 ? -9.877 6.843 6.040 1.00 94.44 111 PHE A N 1
ATOM 854 C CA . PHE A 1 111 ? -8.995 6.983 7.189 1.00 94.44 111 PHE A CA 1
ATOM 855 C C . PHE A 1 111 ? -7.642 7.558 6.758 1.00 94.44 111 PHE A C 1
ATOM 857 O O . PHE A 1 111 ? -7.026 7.129 5.779 1.00 94.44 111 PHE A O 1
ATOM 864 N N . SER A 1 112 ? -7.180 8.553 7.507 1.00 92.31 112 SER A N 1
ATOM 865 C CA . SER A 1 112 ? -5.863 9.172 7.350 1.00 92.31 112 SER A CA 1
ATOM 866 C C . SER A 1 112 ? -4.879 8.670 8.398 1.00 92.31 112 SER A C 1
ATOM 868 O O . SER A 1 112 ? -3.709 8.490 8.079 1.00 92.31 112 SER A O 1
ATOM 870 N N . ASP A 1 113 ? -5.350 8.489 9.632 1.00 90.12 113 ASP A N 1
ATOM 871 C CA . ASP A 1 113 ? -4.541 8.093 10.784 1.00 90.12 113 ASP A CA 1
ATOM 872 C C . ASP A 1 113 ? -5.406 7.320 11.788 1.00 90.12 113 ASP A C 1
ATOM 874 O O . ASP A 1 113 ? -6.625 7.525 11.846 1.00 90.12 113 ASP A O 1
ATOM 878 N N . TRP A 1 114 ? -4.803 6.427 12.563 1.00 92.12 114 TRP A N 1
ATOM 879 C CA . TRP A 1 114 ? -5.500 5.605 13.547 1.00 92.12 114 TRP A CA 1
ATOM 880 C C . TRP A 1 114 ? -4.569 5.158 14.671 1.00 92.12 114 TRP A C 1
ATOM 882 O O . TRP A 1 114 ? -3.383 4.899 14.486 1.00 92.12 114 TRP A O 1
ATOM 892 N N . MET A 1 115 ? -5.141 5.026 15.861 1.00 86.44 115 MET A N 1
ATOM 893 C CA . MET A 1 115 ? -4.459 4.540 17.044 1.00 86.44 115 MET A CA 1
ATOM 894 C C . MET A 1 115 ? -4.659 3.028 17.164 1.00 86.44 115 MET A C 1
ATOM 896 O O . MET A 1 115 ? -5.721 2.552 17.565 1.00 86.44 115 MET A O 1
ATOM 900 N N . THR A 1 116 ? -3.626 2.253 16.848 1.00 74.19 116 THR A N 1
ATOM 901 C CA . THR A 1 116 ? -3.550 0.822 17.173 1.00 74.19 116 THR A CA 1
ATOM 902 C C . THR A 1 116 ? -2.947 0.635 18.562 1.00 74.19 116 THR A C 1
ATOM 904 O O . THR A 1 116 ? -1.811 1.024 18.816 1.00 74.19 116 THR A O 1
ATOM 907 N N . HIS A 1 117 ? -3.711 0.037 19.478 1.00 67.19 117 HIS A N 1
ATOM 908 C CA . HIS A 1 117 ? -3.314 -0.135 20.884 1.00 67.19 117 HIS A CA 1
ATOM 909 C C . HIS A 1 117 ? -2.579 -1.461 21.170 1.00 67.19 117 HIS A C 1
ATOM 911 O O . HIS A 1 117 ? -2.076 -1.666 22.273 1.00 67.19 117 HIS A O 1
ATOM 917 N N . SER A 1 118 ? -2.482 -2.392 20.221 1.00 66.81 118 SER A N 1
ATOM 918 C CA . SER A 1 118 ? -1.831 -3.679 20.489 1.00 66.81 118 SER A CA 1
ATOM 919 C C . SER A 1 118 ? -1.172 -4.233 19.241 1.00 66.81 118 SER A C 1
ATOM 921 O O . SER A 1 118 ? -1.862 -4.483 18.263 1.00 66.81 118 SER A O 1
ATOM 923 N N . VAL A 1 119 ? 0.142 -4.438 19.318 1.00 74.75 119 VAL A N 1
ATOM 924 C CA . VAL A 1 119 ? 0.911 -5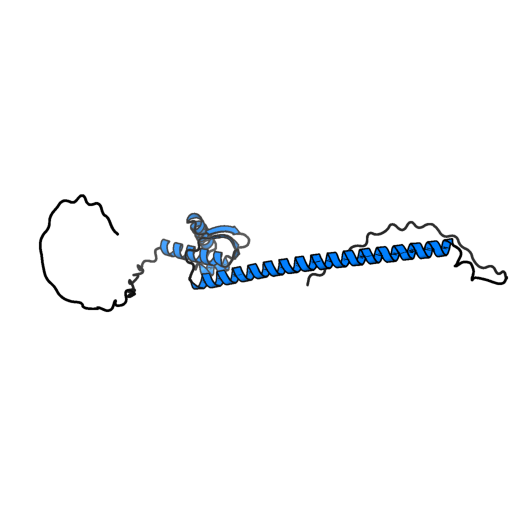.237 18.362 1.00 74.75 119 VAL A CA 1
ATOM 925 C C . VAL A 1 119 ? 1.157 -6.583 19.029 1.00 74.75 119 VAL A C 1
ATOM 927 O O . VAL A 1 119 ? 1.697 -6.629 20.137 1.00 74.75 119 VAL A O 1
ATOM 930 N N . GLN A 1 120 ? 0.720 -7.673 18.403 1.00 78.19 120 GLN A N 1
ATOM 931 C CA . GLN A 1 120 ? 1.027 -9.014 18.910 1.00 78.19 120 GLN A CA 1
ATOM 932 C C . GLN A 1 120 ? 2.436 -9.436 18.477 1.00 78.19 120 GLN A C 1
ATOM 934 O O . GLN A 1 120 ? 2.900 -9.040 17.413 1.00 78.19 120 GLN A O 1
ATOM 939 N N . GLU A 1 121 ? 3.119 -10.284 19.253 1.00 79.56 121 GLU A N 1
ATOM 940 C CA . GLU A 1 121 ? 4.461 -10.774 18.881 1.00 79.56 121 GLU A CA 1
ATOM 941 C C . GLU A 1 121 ? 4.481 -11.453 17.498 1.00 79.56 121 GLU A C 1
ATOM 943 O O . GLU A 1 121 ? 5.446 -11.304 16.752 1.00 79.56 121 GLU A O 1
ATOM 948 N N . ALA A 1 122 ? 3.393 -12.136 17.120 1.00 79.75 122 ALA A N 1
ATOM 949 C CA . ALA A 1 122 ? 3.233 -12.728 15.791 1.00 79.75 122 ALA A CA 1
ATOM 950 C C . ALA A 1 122 ? 3.187 -11.675 14.662 1.00 79.75 122 ALA A C 1
ATOM 952 O O . ALA A 1 122 ? 3.778 -11.879 13.604 1.00 79.75 122 ALA A O 1
ATOM 953 N N . GLU A 1 123 ? 2.553 -10.526 14.909 1.00 82.00 123 GLU A N 1
ATOM 954 C CA . GLU A 1 123 ? 2.395 -9.428 13.944 1.00 82.00 123 GLU A CA 1
ATOM 955 C C . GLU A 1 123 ? 3.737 -8.746 13.636 1.00 82.00 123 GLU A C 1
ATOM 957 O O . GLU A 1 123 ? 3.988 -8.337 12.506 1.00 82.00 123 GLU A O 1
ATOM 962 N N . ILE A 1 124 ? 4.665 -8.711 14.598 1.00 88.19 124 ILE A N 1
ATOM 963 C CA . ILE A 1 124 ? 6.032 -8.199 14.384 1.00 88.19 124 ILE A CA 1
ATOM 964 C C . ILE A 1 124 ? 6.773 -9.036 13.329 1.00 88.19 124 ILE A C 1
ATOM 966 O O . ILE A 1 124 ? 7.517 -8.496 12.501 1.00 88.19 124 ILE A O 1
ATOM 970 N N . GLY A 1 125 ? 6.562 -10.357 13.339 1.00 90.50 125 GLY A N 1
ATOM 971 C CA . GLY A 1 125 ? 7.118 -11.267 12.340 1.00 90.50 125 GLY A CA 1
ATOM 972 C C . GLY A 1 125 ? 6.590 -10.962 10.939 1.00 90.50 125 GLY A C 1
ATOM 973 O O . GLY A 1 125 ? 7.379 -10.812 10.005 1.00 90.50 125 GLY A O 1
ATOM 974 N N . GLU A 1 126 ? 5.274 -10.789 10.811 1.00 88.94 126 GLU A N 1
ATOM 975 C CA . GLU A 1 126 ? 4.615 -10.413 9.553 1.00 88.94 126 GLU A CA 1
ATOM 976 C C . GLU A 1 126 ? 5.092 -9.046 9.042 1.00 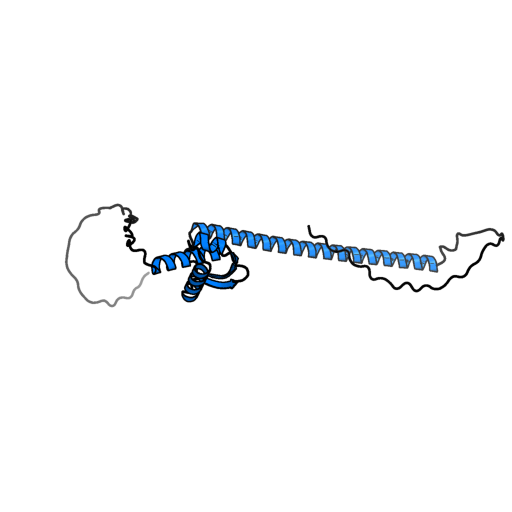88.94 126 GLU A C 1
ATOM 978 O O . GLU A 1 126 ? 5.427 -8.906 7.867 1.00 88.94 126 GLU A O 1
ATOM 983 N N . MET A 1 127 ? 5.215 -8.047 9.923 1.00 89.62 127 MET A N 1
ATOM 984 C CA . MET A 1 127 ? 5.741 -6.723 9.570 1.00 89.62 127 MET A CA 1
ATOM 985 C C . MET A 1 127 ? 7.180 -6.798 9.049 1.00 89.62 127 MET A C 1
ATOM 987 O O . MET A 1 127 ? 7.523 -6.136 8.070 1.00 89.62 127 MET A O 1
ATOM 991 N N . THR A 1 128 ? 8.025 -7.617 9.681 1.00 93.56 128 THR A N 1
ATOM 992 C CA . THR A 1 128 ? 9.422 -7.807 9.261 1.00 93.56 128 THR A CA 1
ATOM 993 C C . THR A 1 128 ? 9.492 -8.454 7.880 1.00 93.56 128 THR A C 1
ATOM 995 O O . THR A 1 128 ? 10.262 -8.004 7.032 1.00 93.56 128 THR A O 1
ATOM 998 N N . GLN A 1 129 ? 8.659 -9.468 7.629 1.00 95.06 129 GLN A N 1
ATOM 999 C CA . GLN A 1 129 ? 8.553 -10.103 6.314 1.00 95.06 129 GLN A CA 1
ATOM 1000 C C . GLN A 1 129 ? 8.074 -9.112 5.252 1.00 95.06 129 GLN A C 1
ATOM 1002 O O . GLN A 1 129 ? 8.716 -8.980 4.216 1.00 95.06 129 GLN A O 1
ATOM 1007 N N . LEU A 1 130 ? 7.018 -8.342 5.533 1.00 95.31 130 LEU A N 1
ATOM 1008 C CA . LEU A 1 130 ? 6.493 -7.337 4.608 1.00 95.31 130 LEU A CA 1
ATOM 1009 C C . LEU A 1 130 ? 7.545 -6.280 4.241 1.00 95.31 130 LEU A C 1
ATOM 1011 O O . LEU A 1 130 ? 7.671 -5.907 3.074 1.00 95.31 130 LEU A O 1
ATOM 1015 N N . LEU A 1 131 ? 8.304 -5.795 5.228 1.00 96.38 131 LEU A N 1
ATOM 1016 C CA . LEU A 1 131 ? 9.386 -4.837 4.999 1.00 96.38 131 LEU A CA 1
ATOM 1017 C C . LEU A 1 131 ? 10.530 -5.457 4.194 1.00 96.38 131 LEU A C 1
ATOM 1019 O O . LEU A 1 131 ? 11.040 -4.807 3.284 1.00 96.38 131 LEU A O 1
ATOM 1023 N N . SER A 1 132 ? 10.899 -6.708 4.481 1.00 96.81 132 SER A N 1
ATOM 1024 C CA . SER A 1 132 ? 11.902 -7.442 3.704 1.00 96.81 132 SER A CA 1
ATOM 1025 C C . SER A 1 132 ? 11.472 -7.596 2.246 1.00 96.81 132 SER A C 1
ATOM 1027 O O . SER A 1 132 ? 12.232 -7.250 1.346 1.00 96.81 132 SER A O 1
ATOM 1029 N N . ASP A 1 133 ? 10.235 -8.030 2.000 1.00 97.44 133 ASP A N 1
ATOM 1030 C CA . ASP A 1 133 ? 9.675 -8.164 0.654 1.00 97.44 133 ASP A CA 1
ATOM 1031 C C . ASP A 1 133 ? 9.654 -6.825 -0.087 1.00 97.44 133 ASP A C 1
ATOM 1033 O O . ASP A 1 133 ? 9.873 -6.761 -1.299 1.00 97.44 133 ASP A O 1
ATOM 1037 N N . TRP A 1 134 ? 9.368 -5.734 0.626 1.00 97.31 134 TRP A N 1
ATOM 1038 C CA . TRP A 1 134 ? 9.376 -4.400 0.040 1.00 97.31 134 TRP A CA 1
ATOM 1039 C C . TRP A 1 134 ? 10.789 -3.939 -0.328 1.00 97.31 134 TRP A C 1
ATOM 1041 O O . TRP A 1 134 ? 10.975 -3.382 -1.410 1.00 97.31 134 TRP A O 1
ATOM 1051 N N . ILE A 1 135 ? 11.788 -4.231 0.509 1.00 97.44 135 ILE A N 1
ATOM 1052 C CA . ILE A 1 135 ? 13.201 -3.978 0.195 1.00 97.44 135 ILE A CA 1
ATOM 1053 C C . ILE A 1 135 ? 13.618 -4.781 -1.037 1.00 97.44 135 ILE A C 1
ATOM 1055 O O . ILE A 1 135 ? 14.121 -4.189 -1.987 1.00 97.44 135 ILE A O 1
ATOM 1059 N N . SER A 1 136 ? 13.316 -6.079 -1.091 1.00 97.25 136 SER A N 1
ATOM 1060 C CA . SER A 1 136 ? 13.655 -6.917 -2.247 1.00 97.25 136 SER A CA 1
ATOM 1061 C C . SER A 1 136 ? 12.989 -6.438 -3.542 1.00 97.25 136 SER A C 1
ATOM 1063 O O . SER A 1 136 ? 13.598 -6.479 -4.609 1.00 97.25 136 SER A O 1
ATOM 1065 N N . LYS A 1 137 ? 11.757 -5.914 -3.476 1.00 97.56 137 LYS A N 1
ATOM 1066 C CA . LYS A 1 137 ? 11.109 -5.267 -4.633 1.00 97.56 137 LYS A CA 1
ATOM 1067 C C . LYS A 1 137 ? 11.850 -4.003 -5.069 1.00 97.56 137 LYS A C 1
ATOM 1069 O O . LYS A 1 137 ? 12.023 -3.788 -6.266 1.00 97.56 137 LYS A O 1
ATOM 1074 N N . CYS A 1 138 ? 12.281 -3.170 -4.124 1.00 97.81 138 CYS A N 1
ATOM 1075 C CA . CYS A 1 138 ? 13.076 -1.978 -4.421 1.00 97.81 138 CYS A CA 1
ATOM 1076 C C . CYS A 1 138 ? 14.437 -2.338 -5.037 1.00 97.81 138 CYS A C 1
ATOM 1078 O O . CYS A 1 138 ? 14.857 -1.679 -5.986 1.00 97.81 138 CYS A O 1
ATOM 1080 N N . GLU A 1 139 ? 15.091 -3.392 -4.548 1.00 97.56 139 GLU A N 1
ATOM 1081 C CA . GLU A 1 139 ? 16.343 -3.918 -5.105 1.00 97.56 139 GLU A CA 1
ATOM 1082 C C . GLU A 1 139 ? 16.144 -4.440 -6.532 1.00 97.56 139 GLU A C 1
ATOM 1084 O O . GLU A 1 139 ? 16.887 -4.046 -7.425 1.00 97.56 139 GLU A O 1
ATOM 1089 N N . SER A 1 140 ? 15.087 -5.216 -6.791 1.00 97.56 140 SER A N 1
ATOM 1090 C CA . SER A 1 140 ? 14.759 -5.691 -8.144 1.00 97.56 140 SER A CA 1
ATOM 1091 C C . SER A 1 140 ? 14.517 -4.538 -9.122 1.00 97.56 140 SER A C 1
ATOM 1093 O O . SER A 1 140 ? 15.075 -4.536 -10.215 1.00 97.56 140 SER A O 1
ATOM 1095 N N . VAL A 1 141 ? 13.745 -3.517 -8.730 1.00 98.12 141 VAL A N 1
ATOM 1096 C CA . VAL A 1 141 ? 13.536 -2.330 -9.579 1.00 98.12 141 VAL A CA 1
ATOM 1097 C C . VAL A 1 141 ? 14.850 -1.577 -9.804 1.00 98.12 141 VAL A C 1
ATOM 1099 O O . VAL A 1 141 ? 15.087 -1.056 -10.893 1.00 98.12 141 VAL A O 1
ATOM 1102 N N . HIS A 1 142 ? 15.712 -1.504 -8.790 1.00 97.31 142 HIS A N 1
ATOM 1103 C CA . HIS A 1 142 ? 17.023 -0.881 -8.920 1.00 97.31 142 HIS A CA 1
ATOM 1104 C C . HIS A 1 142 ? 17.911 -1.634 -9.921 1.00 97.31 142 HIS A C 1
ATOM 1106 O O . HIS A 1 142 ? 18.496 -1.007 -10.804 1.00 97.31 142 HIS A O 1
ATOM 1112 N N . GLU A 1 143 ? 17.966 -2.962 -9.831 1.00 97.50 143 GLU A N 1
ATOM 1113 C CA . GLU A 1 143 ? 18.704 -3.812 -10.767 1.00 97.50 143 GLU A CA 1
ATOM 1114 C C . GLU A 1 143 ? 18.170 -3.693 -12.197 1.00 97.50 143 GLU A C 1
ATOM 1116 O O . GLU A 1 143 ? 18.961 -3.507 -13.123 1.00 97.50 143 GLU A O 1
ATOM 1121 N N . ASP A 1 144 ? 16.849 -3.701 -12.385 1.00 97.31 144 ASP A N 1
ATOM 1122 C CA . ASP A 1 144 ? 16.221 -3.527 -13.698 1.00 97.31 144 ASP A CA 1
ATOM 1123 C C . ASP A 1 144 ? 16.610 -2.188 -14.339 1.00 97.31 144 ASP A C 1
ATOM 1125 O O . ASP A 1 144 ? 16.915 -2.118 -15.533 1.00 97.31 144 ASP A O 1
ATOM 1129 N N . LEU A 1 145 ? 16.641 -1.109 -13.550 1.00 97.44 145 LEU A N 1
ATOM 1130 C CA . LEU A 1 145 ? 17.067 0.207 -14.029 1.00 97.44 145 LEU A CA 1
ATOM 1131 C C . LEU A 1 145 ? 18.550 0.225 -14.412 1.00 97.44 145 LEU A C 1
ATOM 1133 O O . LEU A 1 145 ? 18.907 0.811 -15.436 1.00 97.44 145 LEU A O 1
ATOM 1137 N N . LEU A 1 146 ? 19.415 -0.425 -13.629 1.00 96.94 146 LEU A N 1
ATOM 1138 C CA . LEU A 1 146 ? 20.835 -0.550 -13.964 1.00 96.94 146 LEU A CA 1
ATOM 1139 C C . LEU A 1 146 ? 21.043 -1.373 -15.242 1.00 96.94 146 LEU A C 1
ATOM 1141 O O . LEU A 1 146 ? 21.848 -0.992 -16.092 1.00 96.94 146 LEU A O 1
ATOM 1145 N N . GLN A 1 147 ? 20.293 -2.460 -15.423 1.00 96.62 147 GLN A N 1
ATOM 1146 C CA . GLN A 1 147 ? 20.340 -3.263 -16.646 1.00 96.62 147 GLN A CA 1
ATOM 1147 C C . GLN A 1 147 ? 19.879 -2.462 -17.866 1.00 96.62 147 GLN A C 1
ATOM 1149 O O . GLN A 1 147 ? 20.541 -2.493 -18.904 1.00 96.62 147 GLN A O 1
ATOM 1154 N N . GLN A 1 148 ? 18.788 -1.699 -17.742 1.00 96.88 148 GLN A N 1
ATOM 1155 C CA . GLN A 1 148 ? 18.309 -0.819 -18.812 1.00 96.88 148 GLN A CA 1
ATOM 1156 C C . GLN A 1 148 ? 19.329 0.264 -19.168 1.00 96.88 148 GLN A C 1
ATOM 1158 O O . GLN A 1 148 ? 19.510 0.568 -20.348 1.00 96.88 148 GLN A O 1
ATOM 1163 N N . LEU A 1 149 ? 20.024 0.822 -18.172 1.00 96.75 149 LEU A N 1
ATOM 1164 C CA . LEU A 1 149 ? 21.090 1.793 -18.402 1.00 96.75 149 LEU A CA 1
ATOM 1165 C C . LEU A 1 149 ? 22.231 1.173 -19.216 1.00 96.75 149 LEU A C 1
ATOM 1167 O O . LEU A 1 149 ? 22.610 1.722 -20.249 1.00 96.75 149 LEU A O 1
ATOM 1171 N N . VAL A 1 150 ? 22.739 0.012 -18.792 1.00 96.88 150 VAL A N 1
ATOM 1172 C CA . VAL A 1 150 ? 23.833 -0.678 -19.492 1.00 96.88 150 VAL A CA 1
ATOM 1173 C C . VAL A 1 150 ? 23.420 -1.054 -20.913 1.00 96.88 150 VAL A C 1
ATOM 1175 O O . VAL A 1 150 ? 24.166 -0.767 -21.846 1.00 96.88 150 VAL A O 1
ATOM 1178 N N . ALA A 1 151 ? 22.227 -1.626 -21.097 1.00 95.44 151 ALA A N 1
ATOM 1179 C CA . ALA A 1 151 ? 21.706 -1.976 -22.417 1.00 95.44 151 ALA A CA 1
ATOM 1180 C C . ALA A 1 151 ? 21.604 -0.743 -23.332 1.00 95.44 151 ALA A C 1
ATOM 1182 O O . ALA A 1 151 ? 22.058 -0.772 -24.477 1.00 95.44 151 ALA A O 1
ATOM 1183 N N . SER A 1 152 ? 21.094 0.378 -22.814 1.00 95.88 152 SER A N 1
ATOM 1184 C CA . SER A 1 152 ? 21.022 1.629 -23.571 1.00 95.88 152 SER A CA 1
ATOM 1185 C C . SER A 1 152 ? 22.407 2.170 -23.937 1.00 95.88 152 SER A C 1
ATOM 1187 O O . SER A 1 152 ? 22.582 2.704 -25.033 1.00 95.88 152 SER A O 1
ATOM 1189 N N . GLU A 1 153 ? 23.395 2.067 -23.047 1.00 95.94 153 GLU A N 1
ATOM 1190 C CA . GLU A 1 153 ? 24.762 2.505 -23.333 1.00 95.94 153 GLU A CA 1
ATOM 1191 C C . GLU A 1 153 ? 25.447 1.621 -24.377 1.00 95.94 153 GLU A C 1
ATOM 1193 O O . GLU A 1 153 ? 26.164 2.138 -25.239 1.00 95.94 153 GLU A O 1
ATOM 1198 N N . THR A 1 154 ? 25.244 0.301 -24.318 1.00 95.19 154 THR A N 1
ATOM 1199 C CA . THR A 1 154 ? 25.784 -0.627 -25.317 1.00 95.19 154 THR A CA 1
ATOM 1200 C C . THR A 1 154 ? 25.149 -0.382 -26.677 1.00 95.19 154 THR A C 1
ATOM 1202 O O . THR A 1 154 ? 25.874 -0.220 -27.655 1.00 95.19 154 THR A O 1
ATOM 1205 N N . GLU A 1 155 ? 23.823 -0.231 -26.733 1.00 94.38 155 GLU A N 1
ATOM 1206 C CA . GLU A 1 155 ? 23.106 0.101 -27.967 1.00 94.38 155 GLU A CA 1
ATOM 1207 C C . GLU A 1 155 ? 23.580 1.436 -28.549 1.00 94.38 155 GLU A C 1
ATOM 1209 O O . GLU A 1 155 ? 23.823 1.545 -29.752 1.00 94.38 155 GLU A O 1
ATOM 1214 N N . PHE A 1 156 ? 23.780 2.452 -27.704 1.00 95.38 156 PHE A N 1
ATOM 1215 C CA . PHE A 1 156 ? 24.294 3.747 -28.141 1.00 95.38 156 PHE A CA 1
ATOM 1216 C C . PHE A 1 156 ? 25.715 3.645 -28.713 1.00 95.38 156 PHE A C 1
ATOM 1218 O O . PHE A 1 156 ? 26.009 4.242 -29.753 1.00 95.38 156 PHE A O 1
ATOM 1225 N N . LYS A 1 157 ? 26.602 2.879 -28.064 1.00 95.75 157 LYS A N 1
ATOM 1226 C CA . LYS A 1 157 ? 27.969 2.639 -28.555 1.00 95.75 157 LYS A CA 1
ATOM 1227 C C . LYS A 1 157 ? 27.954 1.907 -29.896 1.00 95.75 157 LYS A C 1
ATOM 1229 O O . LYS A 1 157 ? 28.587 2.376 -30.839 1.00 95.75 157 LYS A O 1
ATOM 1234 N N . GLU A 1 158 ? 27.187 0.827 -30.012 1.00 95.25 158 GLU A N 1
ATOM 1235 C CA . GLU A 1 158 ? 27.050 0.064 -31.257 1.00 95.25 158 GLU A CA 1
ATOM 1236 C C . GLU A 1 158 ? 26.473 0.911 -32.392 1.00 95.25 158 GLU A C 1
ATOM 1238 O O . GLU A 1 158 ? 26.955 0.858 -33.527 1.00 95.25 158 GLU A O 1
ATOM 1243 N N . GLN A 1 159 ? 25.459 1.724 -32.095 1.00 93.25 159 GLN A N 1
ATOM 1244 C CA . GLN A 1 159 ? 24.858 2.628 -33.066 1.00 93.25 159 GLN A CA 1
ATOM 1245 C C . GLN A 1 159 ? 25.876 3.665 -33.552 1.00 93.25 159 GLN A C 1
ATOM 1247 O O . GLN A 1 159 ? 26.008 3.877 -34.757 1.00 93.25 159 GLN A O 1
ATOM 1252 N N . LYS A 1 160 ? 26.656 4.253 -32.639 1.00 95.56 160 LYS A N 1
ATOM 1253 C CA . LYS A 1 160 ? 27.713 5.211 -32.980 1.00 95.56 160 LYS A CA 1
ATOM 1254 C C . LYS A 1 160 ? 28.815 4.581 -33.836 1.00 95.56 160 LYS A C 1
ATOM 1256 O O . LYS A 1 160 ? 29.266 5.193 -34.803 1.00 95.56 160 LYS A O 1
ATOM 1261 N N . GLU A 1 161 ? 29.245 3.362 -33.515 1.00 95.62 161 GLU A N 1
ATOM 1262 C CA . GLU A 1 161 ? 30.232 2.633 -34.320 1.00 95.62 161 GLU A CA 1
ATOM 1263 C C . GLU A 1 161 ? 29.699 2.293 -35.714 1.00 95.62 161 GLU A C 1
ATOM 1265 O O . GLU A 1 161 ? 30.414 2.433 -36.709 1.00 95.62 161 GLU A O 1
ATOM 1270 N N . ARG A 1 162 ? 28.432 1.878 -35.809 1.00 94.38 162 ARG A N 1
ATOM 1271 C CA . ARG A 1 162 ? 27.765 1.604 -37.085 1.00 94.38 162 ARG A CA 1
ATOM 1272 C C . ARG A 1 162 ? 27.687 2.857 -37.950 1.00 94.38 162 ARG A C 1
ATOM 1274 O O . ARG A 1 162 ? 28.012 2.793 -39.133 1.00 94.38 162 ARG A O 1
ATOM 1281 N N . GLU A 1 163 ? 27.299 3.987 -37.368 1.00 94.62 163 GLU A N 1
ATOM 1282 C CA . GLU A 1 163 ? 27.263 5.281 -38.056 1.00 94.62 163 GLU A CA 1
ATOM 1283 C C . GLU A 1 163 ? 28.652 5.696 -38.555 1.00 94.62 163 GLU A C 1
ATOM 1285 O O . GLU A 1 163 ? 28.782 6.106 -39.708 1.00 94.62 163 GLU A O 1
ATOM 1290 N N . ALA A 1 164 ? 29.701 5.515 -37.744 1.00 95.12 164 ALA A N 1
ATOM 1291 C CA . ALA A 1 164 ? 31.077 5.804 -38.148 1.00 95.12 164 ALA A CA 1
ATOM 1292 C C . ALA A 1 164 ? 31.547 4.926 -39.325 1.00 95.12 164 ALA A C 1
ATOM 1294 O O . ALA A 1 164 ? 32.122 5.446 -40.281 1.00 95.12 164 ALA A O 1
ATOM 1295 N N . ARG A 1 165 ? 31.257 3.616 -39.301 1.00 94.38 165 ARG A N 1
ATOM 1296 C CA . ARG A 1 165 ? 31.584 2.689 -40.404 1.00 94.38 165 ARG A CA 1
ATOM 1297 C C . ARG A 1 165 ? 30.870 3.070 -41.699 1.00 94.38 165 ARG A C 1
ATOM 1299 O O . ARG A 1 165 ? 31.497 3.156 -42.749 1.00 94.38 165 ARG A O 1
ATOM 1306 N N . VAL A 1 166 ? 29.567 3.347 -41.616 1.00 94.81 166 VAL A N 1
ATOM 1307 C CA . VAL A 1 166 ? 28.773 3.780 -42.775 1.00 94.81 166 VAL A CA 1
ATOM 1308 C C . VAL A 1 166 ? 29.315 5.093 -43.339 1.00 94.81 166 VAL A C 1
ATOM 1310 O O . VAL A 1 166 ? 29.421 5.236 -44.556 1.00 94.81 166 VAL A O 1
ATOM 1313 N N . GLN A 1 167 ? 29.704 6.038 -42.482 1.00 93.69 167 GLN A N 1
ATOM 1314 C CA . GLN A 1 167 ? 30.296 7.301 -42.915 1.00 93.69 167 GLN A CA 1
ATOM 1315 C C . GLN A 1 167 ? 31.634 7.092 -43.642 1.00 93.69 167 GLN A C 1
ATOM 1317 O O . GLN A 1 167 ? 31.854 7.685 -44.699 1.00 93.69 167 GLN A O 1
ATOM 1322 N N . GLU A 1 168 ? 32.498 6.212 -43.131 1.00 94.50 168 GLU A N 1
ATOM 1323 C CA . GLU A 1 168 ? 33.764 5.858 -43.780 1.00 94.50 168 GLU A CA 1
ATOM 1324 C C . GLU A 1 168 ? 33.538 5.223 -45.165 1.00 94.50 168 GLU A C 1
ATOM 1326 O O . GLU A 1 168 ? 34.199 5.587 -46.142 1.00 94.50 168 GLU A O 1
ATOM 1331 N N . ASP A 1 169 ? 32.567 4.316 -45.288 1.00 93.25 169 ASP A N 1
ATOM 1332 C CA . ASP A 1 169 ? 32.217 3.681 -46.562 1.00 93.25 169 ASP A CA 1
ATOM 1333 C C . ASP A 1 169 ? 31.620 4.682 -47.566 1.00 93.25 169 ASP A C 1
ATOM 1335 O O . ASP A 1 169 ? 31.930 4.636 -48.764 1.00 93.25 169 ASP A O 1
ATOM 1339 N N . ILE A 1 170 ? 30.824 5.648 -47.095 1.00 93.75 170 ILE A N 1
ATOM 1340 C CA . ILE A 1 170 ? 30.338 6.768 -47.914 1.00 93.75 170 ILE A CA 1
ATOM 1341 C C . ILE A 1 170 ? 31.515 7.607 -48.430 1.00 93.75 170 ILE A C 1
ATOM 1343 O O . ILE A 1 170 ? 31.541 7.983 -49.601 1.00 93.75 170 ILE A O 1
ATOM 1347 N N . GLU A 1 171 ? 32.512 7.902 -47.600 1.00 93.12 171 GLU A N 1
ATOM 1348 C CA . GLU A 1 171 ? 33.692 8.658 -48.031 1.00 93.12 171 GLU A CA 1
ATOM 1349 C C . GLU A 1 171 ? 34.555 7.879 -49.029 1.00 93.12 171 GLU A C 1
ATOM 1351 O O . GLU A 1 171 ? 34.991 8.440 -50.038 1.00 93.12 171 GLU A O 1
ATOM 1356 N N . LYS A 1 172 ? 34.771 6.579 -48.799 1.00 92.38 172 LYS A N 1
ATOM 1357 C CA . LYS A 1 172 ? 35.492 5.695 -49.730 1.00 92.38 172 LYS A CA 1
ATOM 1358 C C . LYS A 1 172 ? 34.796 5.617 -51.087 1.00 92.38 172 LYS A C 1
ATOM 1360 O O . LYS A 1 172 ? 35.451 5.739 -52.124 1.00 92.38 172 LYS A O 1
ATOM 1365 N N . THR A 1 173 ? 33.476 5.431 -51.099 1.00 92.00 173 THR A N 1
ATOM 1366 C CA . THR A 1 173 ? 32.688 5.365 -52.340 1.00 92.00 173 THR A CA 1
ATOM 1367 C C . THR A 1 173 ? 32.675 6.702 -53.077 1.00 92.00 173 THR A C 1
ATOM 1369 O O . THR A 1 173 ? 32.905 6.708 -54.286 1.00 92.00 173 THR A O 1
ATOM 1372 N N . LYS A 1 174 ? 32.524 7.834 -52.373 1.00 91.75 174 LYS A N 1
ATOM 1373 C CA . LYS A 1 174 ? 32.663 9.180 -52.961 1.00 91.75 174 LYS A CA 1
ATOM 1374 C C . LYS A 1 174 ? 34.023 9.372 -53.634 1.00 91.75 174 LYS A C 1
ATOM 1376 O O . LYS A 1 174 ? 34.064 9.689 -54.818 1.00 91.75 174 LYS A O 1
ATOM 1381 N N . LYS A 1 175 ? 35.124 9.069 -52.936 1.00 91.19 175 LYS A N 1
ATOM 1382 C CA . LYS A 1 175 ? 36.488 9.150 -53.495 1.00 91.19 175 LYS A CA 1
ATOM 1383 C C . LYS A 1 175 ? 36.672 8.246 -54.721 1.00 91.19 175 LYS A C 1
ATOM 1385 O O . LYS A 1 175 ? 37.321 8.637 -55.690 1.00 91.19 175 LYS A O 1
ATOM 1390 N N . LYS A 1 176 ? 36.097 7.036 -54.716 1.00 87.81 176 LYS A N 1
ATOM 1391 C CA . LYS A 1 176 ? 36.138 6.103 -55.862 1.00 87.81 176 LYS A CA 1
ATOM 1392 C C . LYS A 1 176 ? 35.355 6.617 -57.079 1.00 87.81 176 LYS A C 1
ATOM 1394 O O . LYS A 1 176 ? 35.755 6.357 -58.212 1.00 87.81 176 LYS A O 1
ATOM 1399 N N . ILE A 1 177 ? 34.256 7.339 -56.852 1.00 86.62 177 ILE A N 1
ATOM 1400 C CA . ILE A 1 177 ? 33.486 8.010 -57.909 1.00 86.62 177 ILE A CA 1
ATOM 1401 C C . ILE A 1 177 ? 34.279 9.203 -58.465 1.00 86.62 177 ILE A C 1
ATOM 1403 O O . ILE A 1 177 ? 34.420 9.318 -59.680 1.00 86.62 177 ILE A O 1
ATOM 1407 N N . GLU A 1 178 ? 34.850 10.044 -57.597 1.00 82.44 178 GLU A N 1
ATOM 1408 C CA . GLU A 1 178 ? 35.647 11.222 -57.982 1.00 82.44 178 GLU A CA 1
ATOM 1409 C C . GLU A 1 178 ? 36.925 10.853 -58.753 1.00 82.44 178 GLU A C 1
ATOM 1411 O O . GLU A 1 178 ? 37.275 11.515 -59.725 1.00 82.44 178 GLU A O 1
ATOM 1416 N N . SER A 1 179 ? 37.591 9.756 -58.380 1.00 79.50 179 SER A N 1
ATOM 1417 C CA . SER A 1 179 ? 38.776 9.233 -59.084 1.00 79.50 179 SER A CA 1
ATOM 1418 C C . SER A 1 179 ? 38.465 8.515 -60.409 1.00 79.50 179 SER A C 1
ATOM 1420 O O . SER A 1 179 ? 39.367 7.961 -61.036 1.00 79.50 179 SER A O 1
ATOM 1422 N N . GLY A 1 180 ? 37.208 8.512 -60.871 1.00 59.78 180 GLY A N 1
ATOM 1423 C CA . GLY A 1 180 ? 36.828 8.036 -62.208 1.00 59.78 180 GLY A CA 1
ATOM 1424 C C . GLY A 1 180 ? 36.862 6.514 -62.408 1.00 59.78 180 GLY A C 1
ATOM 1425 O O . GLY A 1 180 ? 36.582 6.036 -63.508 1.00 59.78 180 GLY A O 1
ATOM 1426 N N . ALA A 1 181 ? 37.137 5.725 -61.363 1.00 57.22 181 ALA A N 1
ATOM 1427 C CA . ALA A 1 181 ? 37.286 4.269 -61.460 1.00 57.22 181 ALA A CA 1
ATOM 1428 C C . ALA A 1 181 ? 35.985 3.523 -61.835 1.00 57.22 181 ALA A C 1
ATOM 1430 O O . ALA A 1 181 ? 36.045 2.377 -62.268 1.00 57.22 181 ALA A O 1
ATOM 1431 N N . LEU A 1 182 ? 34.815 4.161 -61.704 1.00 52.59 182 LEU A N 1
ATOM 1432 C CA . LEU A 1 182 ? 33.515 3.606 -62.119 1.00 52.59 182 LEU A CA 1
ATOM 1433 C C . LEU A 1 182 ? 33.013 4.131 -63.478 1.00 52.59 182 LEU A C 1
ATOM 1435 O O . LEU A 1 182 ? 31.975 3.678 -63.948 1.00 52.59 182 LEU A O 1
ATOM 1439 N N . MET A 1 183 ? 33.739 5.044 -64.140 1.00 50.12 183 MET A N 1
ATOM 1440 C CA . MET A 1 183 ? 33.388 5.522 -65.489 1.00 50.12 183 MET A CA 1
ATOM 1441 C C . MET A 1 183 ? 34.091 4.753 -66.620 1.00 50.12 183 MET A C 1
ATOM 1443 O O . MET A 1 183 ? 33.759 4.958 -67.785 1.00 50.12 183 MET A O 1
ATOM 1447 N N . ARG A 1 184 ? 35.039 3.854 -66.310 1.00 50.75 184 ARG A N 1
ATOM 1448 C CA . ARG A 1 184 ? 35.851 3.147 -67.320 1.00 50.75 184 ARG A CA 1
ATOM 1449 C C . ARG A 1 184 ? 35.361 1.737 -67.684 1.00 50.75 184 ARG A C 1
ATOM 1451 O O . ARG A 1 184 ? 36.099 1.022 -68.336 1.00 50.75 184 ARG A O 1
ATOM 1458 N N . GLU A 1 185 ? 34.125 1.356 -67.357 1.00 47.88 185 GLU A N 1
ATOM 1459 C CA . GLU A 1 185 ? 33.456 0.189 -67.966 1.00 47.88 185 GLU A CA 1
ATOM 1460 C C . GLU A 1 185 ? 31.975 0.475 -68.247 1.00 47.88 185 GLU A C 1
ATOM 1462 O O . GLU A 1 185 ? 31.062 -0.075 -67.639 1.00 47.88 185 GLU A O 1
ATOM 1467 N N . ARG A 1 186 ? 31.718 1.364 -69.208 1.00 49.34 186 ARG A N 1
ATOM 1468 C CA . ARG A 1 186 ? 30.479 1.315 -69.988 1.00 49.34 186 ARG A CA 1
ATOM 1469 C C . ARG A 1 186 ? 30.754 1.817 -71.396 1.00 49.34 186 ARG A C 1
ATOM 1471 O O . ARG A 1 186 ? 30.579 2.992 -71.694 1.00 49.34 186 ARG A O 1
ATOM 1478 N N . SER A 1 187 ? 31.186 0.907 -72.261 1.00 49.38 187 SER A N 1
ATOM 1479 C CA . SER A 1 187 ? 30.989 1.092 -73.699 1.00 49.38 187 SER A CA 1
ATOM 1480 C C . SER A 1 187 ? 29.498 0.918 -74.000 1.00 49.38 187 SER A C 1
ATOM 1482 O O . SER A 1 187 ? 28.896 -0.049 -73.530 1.00 49.38 187 SER A O 1
ATOM 1484 N N . PRO A 1 188 ? 28.904 1.796 -74.816 1.00 45.81 188 PRO A N 1
ATOM 1485 C CA . PRO A 1 188 ? 27.956 1.317 -75.800 1.00 45.81 188 PRO A CA 1
ATOM 1486 C C . PRO A 1 188 ? 28.393 1.779 -77.188 1.00 45.81 188 PRO A C 1
ATOM 1488 O O . PRO A 1 188 ? 28.606 2.963 -77.447 1.00 45.81 188 PRO A O 1
ATOM 1491 N N . SER A 1 189 ? 28.506 0.808 -78.089 1.00 44.69 189 SER A N 1
ATOM 1492 C CA . SER A 1 189 ? 28.463 1.035 -79.526 1.00 44.69 189 SER A CA 1
ATOM 1493 C C . SER A 1 189 ? 27.253 1.896 -79.900 1.00 44.69 189 SER A C 1
ATOM 1495 O O . SER A 1 189 ? 26.177 1.768 -79.315 1.00 44.69 189 SER A O 1
ATOM 1497 N N . SER A 1 190 ? 27.434 2.740 -80.911 1.00 43.22 190 SER A N 1
ATOM 1498 C CA . SER A 1 190 ? 26.405 3.566 -81.537 1.00 43.22 190 SER A CA 1
ATOM 1499 C C . SER A 1 190 ? 25.113 2.804 -81.856 1.00 43.22 190 SER A C 1
ATOM 1501 O O . SER A 1 190 ? 25.185 1.732 -82.458 1.00 43.22 190 SER A O 1
ATOM 1503 N N . SER A 1 191 ? 23.950 3.404 -81.575 1.00 38.34 191 SER A N 1
ATOM 1504 C CA . SER A 1 191 ? 22.916 3.726 -82.582 1.00 38.34 191 SER A CA 1
ATOM 1505 C C . SER A 1 191 ? 21.676 4.371 -81.949 1.00 38.34 191 SER A C 1
ATOM 1507 O O . SER A 1 191 ? 21.109 3.888 -80.976 1.00 38.34 191 SER A O 1
ATOM 1509 N N . THR A 1 192 ? 21.274 5.473 -82.567 1.00 44.44 192 THR A N 1
ATOM 1510 C CA . THR A 1 192 ? 20.026 6.237 -82.481 1.00 44.44 192 THR A CA 1
ATOM 1511 C C . THR A 1 192 ? 18.755 5.385 -82.349 1.00 44.44 192 THR A C 1
ATOM 1513 O O . THR A 1 192 ? 18.561 4.486 -83.153 1.00 44.44 192 THR A O 1
ATOM 1516 N N . THR A 1 193 ? 17.839 5.735 -81.433 1.00 37.41 193 THR A N 1
ATOM 1517 C CA . THR A 1 193 ? 16.381 5.852 -81.690 1.00 37.41 193 THR A CA 1
ATOM 1518 C C . THR A 1 193 ? 15.672 6.586 -80.541 1.00 37.41 193 THR A C 1
ATOM 1520 O O . THR A 1 193 ? 15.980 6.431 -79.364 1.00 37.41 193 THR A O 1
ATOM 1523 N N . SER A 1 194 ? 14.739 7.448 -80.928 1.00 45.69 194 SER A N 1
ATOM 1524 C CA . SER A 1 194 ? 13.877 8.322 -80.129 1.00 45.69 194 SER A CA 1
ATOM 1525 C C . SER A 1 194 ? 12.740 7.587 -79.408 1.00 45.69 194 SER A C 1
ATOM 1527 O O . SER A 1 194 ? 12.049 6.818 -80.073 1.00 45.69 194 SER A O 1
ATOM 1529 N N . PHE A 1 195 ? 12.422 7.931 -78.147 1.00 31.91 195 PHE A N 1
ATOM 1530 C CA . PHE A 1 195 ? 11.059 7.767 -77.599 1.00 31.91 195 PHE A CA 1
ATOM 1531 C C . PHE A 1 195 ? 10.824 8.533 -76.269 1.00 31.91 195 PHE A C 1
ATOM 1533 O O . PHE A 1 195 ? 11.529 8.275 -75.303 1.00 31.91 195 PHE A O 1
ATOM 1540 N N . PHE A 1 196 ? 9.823 9.440 -76.257 1.00 35.59 196 PHE A N 1
ATOM 1541 C CA . PHE A 1 196 ? 9.056 10.053 -75.133 1.00 35.59 196 PHE A CA 1
ATOM 1542 C C . PHE A 1 196 ? 9.825 10.587 -73.892 1.00 35.59 196 PHE A C 1
ATOM 1544 O O . PHE A 1 196 ? 10.466 9.842 -73.175 1.00 35.59 196 PHE A O 1
ATOM 1551 N N . GLY A 1 197 ? 9.780 11.859 -73.473 1.00 41.47 197 GLY A N 1
ATOM 1552 C CA . GLY A 1 197 ? 8.698 12.844 -73.502 1.00 41.47 197 GLY A CA 1
ATOM 1553 C C . GLY A 1 197 ? 7.929 12.878 -72.169 1.00 41.47 197 GLY A C 1
ATOM 1554 O O . GLY A 1 197 ? 6.939 12.165 -72.061 1.00 41.47 197 GLY A O 1
ATOM 1555 N N . LYS A 1 198 ? 8.347 13.710 -71.193 1.00 38.41 198 LYS A N 1
ATOM 1556 C CA . LYS A 1 198 ? 7.501 14.664 -70.427 1.00 38.41 198 LYS A CA 1
ATOM 1557 C C . LYS A 1 198 ? 8.160 15.198 -69.149 1.00 38.41 198 LYS A C 1
ATOM 1559 O O . LYS A 1 198 ? 8.690 14.473 -68.318 1.00 38.41 198 LYS A O 1
ATOM 1564 N N . GLU A 1 199 ? 8.010 16.505 -69.012 1.00 45.12 199 GLU A N 1
ATOM 1565 C CA . GLU A 1 199 ? 8.213 17.343 -67.839 1.00 45.12 199 GLU A CA 1
ATOM 1566 C C . GLU A 1 199 ? 7.274 16.962 -66.680 1.00 45.12 199 GLU A C 1
ATOM 1568 O O . GLU A 1 199 ? 6.096 16.681 -66.912 1.00 45.12 199 GLU A O 1
ATOM 1573 N N . SER A 1 200 ? 7.760 16.989 -65.431 1.00 39.41 200 SER A N 1
ATOM 1574 C CA . SER A 1 200 ? 6.923 17.086 -64.221 1.00 39.41 200 SER A CA 1
ATOM 1575 C C . SER A 1 200 ? 7.718 17.586 -63.008 1.00 39.41 200 SER A C 1
ATOM 1577 O O . SER A 1 200 ? 8.518 16.874 -62.414 1.00 39.41 200 SER A O 1
ATOM 1579 N N . LYS A 1 201 ? 7.473 18.863 -62.697 1.00 38.22 201 LYS A N 1
ATOM 1580 C CA . LYS A 1 201 ? 7.063 19.409 -61.392 1.00 38.22 201 LYS A CA 1
ATOM 1581 C C . LYS A 1 201 ? 7.858 18.991 -60.139 1.00 38.22 201 LYS A C 1
ATOM 1583 O O . LYS A 1 201 ? 7.785 17.871 -59.654 1.00 38.22 201 LYS A O 1
ATOM 1588 N N . ARG A 1 202 ? 8.537 19.989 -59.558 1.00 48.47 202 ARG A N 1
ATOM 1589 C CA . ARG A 1 202 ? 9.025 19.998 -58.170 1.00 48.47 202 ARG A CA 1
ATOM 1590 C C . ARG A 1 202 ? 7.867 19.734 -57.206 1.00 48.47 202 ARG A C 1
ATOM 1592 O O . ARG A 1 202 ? 6.967 20.567 -57.134 1.00 48.47 202 ARG A O 1
ATOM 1599 N N . ASP A 1 203 ? 7.981 18.684 -56.399 1.00 41.06 203 ASP A N 1
ATOM 1600 C CA . ASP A 1 203 ? 7.203 18.525 -55.172 1.00 41.06 203 ASP A CA 1
ATOM 1601 C C . ASP A 1 203 ? 8.126 18.509 -53.948 1.00 41.06 203 ASP A C 1
ATOM 1603 O O . ASP A 1 203 ? 9.026 17.684 -53.785 1.00 41.06 203 ASP A O 1
ATOM 1607 N N . ASN A 1 204 ? 7.898 19.504 -53.095 1.00 47.75 204 ASN A N 1
ATOM 1608 C CA . ASN A 1 204 ? 8.510 19.711 -51.794 1.00 47.75 204 ASN A CA 1
ATOM 1609 C C . ASN A 1 204 ? 7.897 18.724 -50.788 1.00 47.75 204 ASN A C 1
ATOM 1611 O O . ASN A 1 204 ? 6.805 18.962 -50.269 1.00 47.75 204 ASN A O 1
ATOM 1615 N N . VAL A 1 205 ? 8.591 17.624 -50.493 1.00 46.56 205 VAL A N 1
ATOM 1616 C CA . VAL A 1 205 ? 8.178 16.699 -49.430 1.00 46.56 205 VAL A CA 1
ATOM 1617 C C . VAL A 1 205 ? 8.677 17.228 -48.086 1.00 46.56 205 VAL A C 1
ATOM 1619 O O . VAL A 1 205 ? 9.832 17.053 -47.697 1.00 46.56 205 VAL A O 1
ATOM 1622 N N . LYS A 1 206 ? 7.762 17.869 -47.351 1.00 49.75 206 LYS A N 1
ATOM 1623 C CA . LYS A 1 206 ? 7.883 18.099 -45.908 1.00 49.75 206 LYS A CA 1
ATOM 1624 C C . LYS A 1 206 ? 8.131 16.753 -45.217 1.00 49.75 206 LYS A C 1
ATOM 1626 O O . LYS A 1 206 ? 7.279 15.870 -45.256 1.00 49.75 206 LYS A O 1
ATOM 1631 N N . ARG A 1 207 ? 9.284 16.612 -44.552 1.00 41.72 207 ARG A N 1
ATOM 1632 C CA . ARG A 1 207 ? 9.566 15.521 -43.606 1.00 41.72 207 ARG A CA 1
ATOM 1633 C C . ARG A 1 207 ? 8.469 15.482 -42.539 1.00 41.72 207 ARG A C 1
ATOM 1635 O O . ARG A 1 207 ? 8.426 16.344 -41.662 1.00 41.72 207 ARG A O 1
ATOM 1642 N N . ALA A 1 208 ? 7.606 14.473 -42.600 1.00 47.38 208 ALA A N 1
ATOM 1643 C CA . ALA A 1 208 ? 6.800 14.067 -41.463 1.00 47.38 208 ALA A CA 1
ATOM 1644 C C . ALA A 1 208 ? 7.750 13.517 -40.388 1.00 47.38 208 ALA A C 1
ATOM 1646 O O . ALA A 1 208 ? 8.528 12.598 -40.644 1.00 47.38 208 ALA A O 1
ATOM 1647 N N . ARG A 1 209 ? 7.722 14.110 -39.191 1.00 50.66 209 ARG A N 1
ATOM 1648 C CA . ARG A 1 209 ? 8.345 13.523 -38.003 1.00 50.66 209 ARG A CA 1
ATOM 1649 C C . ARG A 1 209 ? 7.593 12.226 -37.711 1.00 50.66 209 ARG A C 1
ATOM 1651 O O . ARG A 1 209 ? 6.403 12.270 -37.414 1.00 50.66 209 ARG A O 1
ATOM 1658 N N . GLY A 1 210 ? 8.269 11.091 -37.869 1.00 42.84 210 GLY A N 1
ATOM 1659 C CA . GLY A 1 210 ? 7.722 9.786 -37.524 1.00 42.84 210 GLY A CA 1
ATOM 1660 C C . GLY A 1 210 ? 7.318 9.770 -36.055 1.00 42.84 210 GLY A C 1
ATOM 1661 O O . GLY A 1 210 ? 8.132 10.054 -35.179 1.00 42.84 210 GLY A O 1
ATOM 1662 N N . ALA A 1 211 ? 6.047 9.467 -35.807 1.00 52.66 211 ALA A N 1
ATOM 1663 C CA . ALA A 1 211 ? 5.548 9.126 -34.491 1.00 52.66 211 ALA A CA 1
ATOM 1664 C C . ALA A 1 211 ? 6.280 7.864 -34.008 1.00 52.66 211 ALA A C 1
ATOM 1666 O O . ALA A 1 211 ? 6.232 6.820 -34.663 1.00 52.66 211 ALA A O 1
ATOM 1667 N N . GLY A 1 212 ? 6.982 7.978 -32.880 1.00 44.56 212 GLY A N 1
ATOM 1668 C CA . GLY A 1 212 ? 7.503 6.826 -32.157 1.00 44.56 212 GLY A CA 1
ATOM 1669 C C . GLY A 1 212 ? 6.352 5.888 -31.797 1.00 44.56 212 GLY A C 1
ATOM 1670 O O . GLY A 1 212 ? 5.290 6.330 -31.359 1.00 44.56 212 GLY A O 1
ATOM 1671 N N . LYS A 1 213 ? 6.546 4.589 -32.031 1.00 64.00 213 LYS A N 1
ATOM 1672 C CA . LYS A 1 213 ? 5.594 3.553 -31.618 1.00 64.00 213 LYS A CA 1
ATOM 1673 C C . LYS A 1 213 ? 5.449 3.585 -30.087 1.00 64.00 213 LYS A C 1
ATOM 1675 O O . LYS A 1 213 ? 6.468 3.711 -29.407 1.00 64.00 213 LYS A O 1
ATOM 1680 N N . PRO A 1 214 ? 4.233 3.453 -29.529 1.00 59.06 214 PRO A N 1
ATOM 1681 C CA . PRO A 1 214 ? 4.058 3.418 -28.086 1.00 59.06 214 PRO A CA 1
ATOM 1682 C C . PRO A 1 214 ? 4.624 2.114 -27.512 1.00 59.06 214 PRO A C 1
ATOM 1684 O O . PRO A 1 214 ? 4.379 1.025 -28.038 1.00 59.06 214 PRO A O 1
ATOM 1687 N N . PHE A 1 215 ? 5.380 2.256 -26.424 1.00 46.94 215 PHE A N 1
ATOM 1688 C CA . PHE A 1 215 ? 5.873 1.174 -25.576 1.00 46.94 215 PHE A CA 1
ATOM 1689 C C . PHE A 1 215 ? 4.695 0.293 -25.130 1.00 46.94 215 PHE A C 1
ATOM 1691 O O . PHE A 1 215 ? 3.788 0.767 -24.443 1.00 46.94 215 PHE A O 1
ATOM 1698 N N . LYS A 1 216 ? 4.694 -0.987 -25.517 1.00 60.41 216 LYS A N 1
ATOM 1699 C CA . LYS A 1 216 ? 3.807 -1.985 -24.911 1.00 60.41 216 LYS A CA 1
ATOM 1700 C C . LYS A 1 216 ? 4.400 -2.366 -23.558 1.00 60.41 216 LYS A C 1
ATOM 1702 O O . LYS A 1 216 ? 5.497 -2.912 -23.513 1.00 60.41 216 LYS A O 1
ATOM 1707 N N . ARG A 1 217 ? 3.682 -2.059 -22.478 1.00 48.91 217 ARG A N 1
ATOM 1708 C CA . ARG A 1 217 ? 3.934 -2.649 -21.160 1.00 48.91 217 ARG A CA 1
ATOM 1709 C C . ARG A 1 217 ? 3.257 -4.020 -21.148 1.00 48.91 217 ARG A C 1
ATOM 1711 O O . ARG A 1 217 ? 2.079 -4.098 -21.502 1.00 48.91 217 ARG A O 1
ATOM 1718 N N . HIS A 1 218 ? 4.024 -5.059 -20.842 1.00 51.78 218 HIS A N 1
ATOM 1719 C CA . HIS A 1 218 ? 3.492 -6.343 -20.397 1.00 51.78 218 HIS A CA 1
ATOM 1720 C C . HIS A 1 218 ? 3.301 -6.298 -18.886 1.00 51.78 218 HIS A C 1
ATOM 1722 O O . HIS A 1 218 ? 4.094 -5.580 -18.235 1.00 51.78 218 HIS A O 1
#

InterPro domains:
  IPR045237 Eukaryotic translation initiation factor 3 subunit M eIF3m/COP9 signalosome complex subunit 7 COPS7 [PTHR15350] (43-186)